Protein AF-0000000080332383 (afdb_homodimer)

InterPro domains:
  IPR002577 Helix-turn-helix, HxlR type [PF01638] (25-112)
  IPR002577 Helix-turn-helix, HxlR type [PS51118] (12-115)
  IPR036388 Winged helix-like DNA-binding domain superfamily [G3DSA:1.10.10.10] (12-122)
  IPR036390 Winged helix DNA-binding domain superfamily [SSF46785] (18-115)

Radius of gyration: 21.46 Å; Cα contacts (8 Å, |Δi|>4): 313; chains: 2; bounding box: 52×82×50 Å

Nearest PDB structures (foldseek):
  5hs7-assembly1_A  TM=8.599E-01  e=1.466E-09  Bacillus subtilis subsp. subtilis str. 168
  5hs8-assembly1_A  TM=8.278E-01  e=6.169E-09  Bacillus subtilis subsp. subtilis str. 168
  4a5m-assembly1_B  TM=9.373E-01  e=7.511E-08  Bacillus subtilis
  7bzg-assembly3_J  TM=8.671E-01  e=2.041E-07  Bacillus subtilis subsp. subtilis str. 168
  1yyv-assembly1_B  TM=8.480E-01  e=6.286E-07  Salmonella enterica subsp. enterica serovar Typhimurium str. LT2

Organism: NCBI:txid40318

Solvent-accessible surface area (backbone atoms only — not comparable to full-atom values): 13916 Å² total; per-residue (Å²): 136,81,77,71,72,72,70,70,74,71,69,75,66,51,48,55,68,29,43,49,54,36,41,68,53,46,12,34,84,63,38,47,52,54,50,58,47,31,66,79,35,66,42,34,69,68,55,50,48,65,19,40,79,89,60,48,71,67,58,48,51,52,45,52,50,51,34,33,75,59,52,28,35,44,84,42,75,42,87,49,98,68,76,40,59,35,34,31,53,32,73,60,35,50,68,43,44,66,42,53,54,51,44,20,52,47,25,64,74,54,39,74,76,64,73,74,76,84,68,72,70,129,135,80,77,70,74,72,69,70,74,71,68,74,67,51,47,55,68,30,44,51,53,36,41,70,53,46,11,35,86,62,39,48,52,53,51,58,48,31,65,78,36,67,41,35,69,69,55,50,49,65,20,39,79,88,60,48,72,66,58,50,52,51,44,54,51,52,35,34,76,59,53,27,33,44,84,42,76,42,86,50,100,69,76,39,60,35,34,31,52,31,72,60,34,50,67,44,46,66,42,52,52,51,43,20,53,48,24,63,74,53,39,75,75,64,73,74,74,86,65,74,70,129

pLDDT: mean 83.72, std 21.86, range [27.83, 98.5]

Sequence (244 aa):
MTVERSHDIGACKRVDGGITRVFQLLGKRWTGPIVAVLVEGPAHFADLRRAVPGISERMLSDRLSELGTAGIVVREVEEGPPLRVLYRLTESGAALKPSLLALGKWAEEHLPEGGACGEPLPMTVERSHDIGACKRVDGGITRVFQLLGKRWTGPIVAVLVEGPAHFADLRRAVPGISERMLSDRLSELGTAGIVVREVEEGPPLRVLYRLTESGAALKPSLLALGKWAEEHLPEGGACGEPLP

Structure (mmCIF, N/CA/C/O backbone):
data_AF-0000000080332383-model_v1
#
loop_
_entity.id
_entity.type
_entity.pdbx_description
1 polymer 'Transcriptional regulator'
#
loop_
_atom_site.group_PDB
_atom_site.id
_atom_site.type_symbol
_atom_site.label_atom_id
_atom_site.label_alt_id
_atom_site.label_comp_id
_atom_site.label_asym_id
_atom_site.label_entity_id
_atom_site.label_seq_id
_atom_site.pdbx_PDB_ins_code
_atom_site.Cartn_x
_atom_site.Cartn_y
_atom_site.Cartn_z
_atom_site.occupancy
_atom_site.B_iso_or_equiv
_atom_site.auth_seq_id
_atom_site.auth_comp_id
_atom_site.auth_asym_id
_atom_site.auth_atom_id
_atom_site.pdbx_PDB_model_num
ATOM 1 N N . MET A 1 1 ? 25.156 34.188 31.281 1 31.05 1 MET A N 1
ATOM 2 C CA . MET A 1 1 ? 25.297 32.906 30.578 1 31.05 1 MET A CA 1
ATOM 3 C C . MET A 1 1 ? 24.062 32.625 29.703 1 31.05 1 MET A C 1
ATOM 5 O O . MET A 1 1 ? 22.984 32.344 30.219 1 31.05 1 MET A O 1
ATOM 9 N N . THR A 1 2 ? 23.906 33.312 28.547 1 36.28 2 THR A N 1
ATOM 10 C CA . THR A 1 2 ? 22.812 33.344 27.594 1 36.28 2 THR A CA 1
ATOM 11 C C . THR A 1 2 ? 22.516 31.969 27.031 1 36.28 2 THR A C 1
ATOM 13 O O . THR A 1 2 ? 23.391 31.312 26.469 1 36.28 2 THR A O 1
ATOM 16 N N . VAL A 1 3 ? 21.688 31.219 27.75 1 37.28 3 VAL A N 1
ATOM 17 C CA . VAL A 1 3 ? 21.203 29.938 27.25 1 37.28 3 VAL A CA 1
ATOM 18 C C . VAL A 1 3 ? 20.781 30.078 25.781 1 37.28 3 VAL A C 1
ATOM 20 O O . VAL A 1 3 ? 19.844 30.812 25.484 1 37.28 3 VAL A O 1
ATOM 23 N N . GLU A 1 4 ? 21.703 30.25 24.859 1 35.06 4 GLU A N 1
ATOM 24 C CA . GLU A 1 4 ? 21.359 30.109 23.438 1 35.06 4 GLU A CA 1
ATOM 25 C C . GLU A 1 4 ? 20.438 28.906 23.219 1 35.06 4 GLU A C 1
ATOM 27 O O . GLU A 1 4 ? 20.781 27.781 23.562 1 35.06 4 GLU A O 1
ATOM 32 N N . ARG A 1 5 ? 19.188 29.062 23.594 1 35.06 5 ARG A N 1
ATOM 33 C CA . ARG A 1 5 ? 18.219 28.094 23.125 1 35.06 5 ARG A CA 1
ATOM 34 C C . ARG A 1 5 ? 18.516 27.688 21.688 1 35.06 5 ARG A C 1
ATOM 36 O O . ARG A 1 5 ? 18.391 28.5 20.766 1 35.06 5 ARG A O 1
ATOM 43 N N . SER A 1 6 ? 19.656 26.953 21.438 1 35.03 6 SER A N 1
ATOM 44 C CA . SER A 1 6 ? 19.781 26.266 20.172 1 35.03 6 SER A CA 1
ATOM 45 C C . SER A 1 6 ? 18.406 25.875 19.625 1 35.03 6 SER A C 1
ATOM 47 O O . SER A 1 6 ? 17.688 25.078 20.234 1 35.03 6 SER A O 1
ATOM 49 N N . HIS A 1 7 ? 17.594 26.797 19.234 1 34.97 7 HIS A N 1
ATOM 50 C CA . HIS A 1 7 ? 16.453 26.484 18.375 1 34.97 7 HIS A CA 1
ATOM 51 C C . HIS A 1 7 ? 16.734 25.266 17.5 1 34.97 7 HIS A C 1
ATOM 53 O O . HIS A 1 7 ? 17.594 25.328 16.609 1 34.97 7 HIS A O 1
ATOM 59 N N . ASP A 1 8 ? 17.062 24.094 18.062 1 37.19 8 ASP A N 1
ATOM 60 C CA . ASP A 1 8 ? 17.125 22.859 17.297 1 37.19 8 ASP A CA 1
ATOM 61 C C . ASP A 1 8 ? 16.312 22.969 16.016 1 37.19 8 ASP A C 1
ATOM 63 O O . ASP A 1 8 ? 15.117 23.297 16.047 1 37.19 8 ASP A O 1
ATOM 67 N N . ILE A 1 9 ? 16.781 23.609 14.938 1 38.28 9 ILE A N 1
ATOM 68 C CA . ILE A 1 9 ? 16.312 23.547 13.562 1 38.28 9 ILE A CA 1
ATOM 69 C C . ILE A 1 9 ? 15.414 22.312 13.391 1 38.28 9 ILE A C 1
ATOM 71 O O . ILE A 1 9 ? 15.828 21.188 13.688 1 38.28 9 ILE A O 1
ATOM 75 N N . GLY A 1 10 ? 14.125 22.359 13.609 1 39.22 10 GLY A N 1
ATOM 76 C CA . GLY A 1 10 ? 13.016 21.438 13.383 1 39.22 10 GLY A CA 1
ATOM 77 C C . GLY A 1 10 ? 13.297 20.422 12.289 1 39.22 10 GLY A C 1
ATOM 78 O O . GLY A 1 10 ? 13.453 20.797 11.117 1 39.22 10 GLY A O 1
ATOM 79 N N . ALA A 1 11 ? 14.25 19.547 12.445 1 45.78 11 ALA A N 1
ATOM 80 C CA . ALA A 1 11 ? 14.469 18.453 11.508 1 45.78 11 ALA A CA 1
ATOM 81 C C . ALA A 1 11 ? 13.227 18.188 10.664 1 45.78 11 ALA A C 1
ATOM 83 O O . ALA A 1 11 ? 12.125 18.047 11.195 1 45.78 11 ALA A O 1
ATOM 84 N N . CYS A 1 12 ? 13.18 18.875 9.523 1 55.03 12 CYS A N 1
ATOM 85 C CA . CYS A 1 12 ? 12.102 18.672 8.57 1 55.03 12 CYS A CA 1
ATOM 86 C C . CYS A 1 12 ? 11.586 17.234 8.648 1 55.03 12 CYS A C 1
ATOM 88 O O . CYS A 1 12 ? 12.352 16.281 8.492 1 55.03 12 CYS A O 1
ATOM 90 N N . LYS A 1 13 ? 10.594 17.047 9.484 1 66.62 13 LYS A N 1
ATOM 91 C CA . LYS A 1 13 ? 9.945 15.742 9.594 1 66.62 13 LYS A CA 1
ATOM 92 C C . LYS A 1 13 ? 9.664 15.156 8.211 1 66.62 13 LYS A C 1
ATOM 94 O O . LYS A 1 13 ? 8.859 15.703 7.457 1 66.62 13 LYS A O 1
ATOM 99 N N . ARG A 1 14 ? 10.695 14.562 7.637 1 78.56 14 ARG A N 1
ATOM 100 C CA . ARG A 1 14 ? 10.547 13.875 6.355 1 78.56 14 ARG A CA 1
ATOM 101 C C . ARG A 1 14 ? 10.047 12.453 6.555 1 78.56 14 ARG A C 1
ATOM 103 O O . ARG A 1 14 ? 10.258 11.852 7.609 1 78.56 14 ARG A O 1
ATOM 110 N N . VAL A 1 15 ? 9.234 12.141 5.695 1 86.81 15 VAL A N 1
ATOM 111 C CA . VAL A 1 15 ? 8.742 10.773 5.715 1 86.81 15 VAL A CA 1
ATOM 112 C C . VAL A 1 15 ? 9.914 9.797 5.746 1 86.81 15 VAL A C 1
ATOM 114 O O . VAL A 1 15 ? 10.93 10.016 5.078 1 86.81 15 VAL A O 1
ATOM 117 N N . ASP A 1 16 ? 9.75 8.797 6.496 1 82.75 16 ASP A N 1
ATOM 118 C CA . ASP A 1 16 ? 10.758 7.754 6.656 1 82.75 16 ASP A CA 1
ATOM 119 C C . ASP A 1 16 ? 11.109 7.113 5.316 1 82.75 16 ASP A C 1
ATOM 121 O O . ASP A 1 16 ? 10.219 6.816 4.516 1 82.75 16 ASP A O 1
ATOM 125 N N . GLY A 1 17 ? 12.375 6.934 5.031 1 83.69 17 GLY A N 1
ATOM 126 C CA . GLY A 1 17 ? 12.859 6.336 3.799 1 83.69 17 GLY A CA 1
ATOM 127 C C . GLY A 1 17 ? 12.305 4.945 3.551 1 83.69 17 GLY A C 1
ATOM 128 O O . GLY A 1 17 ? 12.047 4.57 2.406 1 83.69 17 GLY A O 1
ATOM 129 N N . GLY A 1 18 ? 12.18 4.164 4.629 1 87.12 18 GLY A N 1
ATOM 130 C CA . GLY A 1 18 ? 11.594 2.84 4.512 1 87.12 18 GLY A CA 1
ATOM 131 C C . GLY A 1 18 ? 10.164 2.863 4 1 87.12 18 GLY A C 1
ATOM 132 O O . GLY A 1 18 ? 9.797 2.068 3.133 1 87.12 18 GLY A O 1
ATOM 133 N N . ILE A 1 19 ? 9.398 3.746 4.52 1 88.75 19 ILE A N 1
ATOM 134 C CA . ILE A 1 19 ? 8.008 3.873 4.098 1 88.75 19 ILE A CA 1
ATOM 135 C C . ILE A 1 19 ? 7.945 4.293 2.629 1 88.75 19 ILE A C 1
ATOM 137 O O . ILE A 1 19 ? 7.145 3.764 1.856 1 88.75 19 ILE A O 1
ATOM 141 N N . THR A 1 20 ? 8.773 5.246 2.312 1 87.94 20 THR A N 1
ATOM 142 C CA . THR A 1 20 ? 8.844 5.676 0.92 1 87.94 20 THR A CA 1
ATOM 143 C C . THR A 1 20 ? 9.141 4.492 0.003 1 87.94 20 THR A C 1
ATOM 145 O O . THR A 1 20 ? 8.492 4.32 -1.028 1 87.94 20 THR A O 1
ATOM 148 N N . ARG A 1 21 ? 10.062 3.678 0.334 1 89.06 21 ARG A N 1
ATOM 149 C CA . ARG A 1 21 ? 10.438 2.518 -0.467 1 89.06 21 ARG A CA 1
ATOM 150 C C . ARG A 1 21 ? 9.305 1.502 -0.531 1 89.06 21 ARG A C 1
ATOM 152 O O . ARG A 1 21 ? 9.039 0.92 -1.586 1 89.06 21 ARG A O 1
ATOM 159 N N . VAL A 1 22 ? 8.688 1.313 0.604 1 91.06 22 VAL A N 1
ATOM 160 C CA . VAL A 1 22 ? 7.555 0.392 0.66 1 91.06 22 VAL A CA 1
ATOM 161 C C . VAL A 1 22 ? 6.516 0.784 -0.388 1 91.06 22 VAL A C 1
ATOM 163 O O . VAL A 1 22 ? 6.086 -0.05 -1.189 1 91.06 22 VAL A O 1
ATOM 166 N N . PHE A 1 23 ? 6.219 2.041 -0.437 1 92.25 23 PHE A N 1
ATOM 167 C CA . PHE A 1 23 ? 5.07 2.439 -1.241 1 92.25 23 PHE A CA 1
ATOM 168 C C . PHE A 1 23 ? 5.484 2.709 -2.682 1 92.25 23 PHE A C 1
ATOM 170 O O . PHE A 1 23 ? 4.633 2.889 -3.557 1 92.25 23 PHE A O 1
ATOM 177 N N . GLN A 1 24 ? 6.777 2.693 -2.977 1 89.38 24 GLN A N 1
ATOM 178 C CA . GLN A 1 24 ? 7.227 2.645 -4.363 1 89.38 24 GLN A CA 1
ATOM 179 C C . GLN A 1 24 ? 6.906 1.293 -5 1 89.38 24 GLN A C 1
ATOM 181 O O . GLN A 1 24 ? 6.715 1.201 -6.215 1 89.38 24 GLN A O 1
ATOM 186 N N . LEU A 1 25 ? 6.828 0.335 -4.152 1 90.75 25 LEU A N 1
ATOM 187 C CA . LEU A 1 25 ? 6.523 -1.012 -4.625 1 90.75 25 LEU A CA 1
ATOM 188 C C . LEU A 1 25 ? 5.059 -1.358 -4.375 1 90.75 25 LEU A C 1
ATOM 190 O O . LEU A 1 25 ? 4.316 -1.647 -5.316 1 90.75 25 LEU A O 1
ATOM 194 N N . LEU A 1 26 ? 4.574 -1.208 -3.088 1 90.5 26 LEU A N 1
ATOM 195 C CA . LEU A 1 26 ? 3.244 -1.659 -2.697 1 90.5 26 LEU A CA 1
ATOM 196 C C . LEU A 1 26 ? 2.189 -0.618 -3.059 1 90.5 26 LEU A C 1
ATOM 198 O O . LEU A 1 26 ? 0.993 -0.918 -3.068 1 90.5 26 LEU A O 1
ATOM 202 N N . GLY A 1 27 ? 2.645 0.554 -3.295 1 90.56 27 GLY A N 1
ATOM 203 C CA . GLY A 1 27 ? 1.721 1.603 -3.697 1 90.56 27 GLY A CA 1
ATOM 204 C C . GLY A 1 27 ? 1.366 1.552 -5.172 1 90.56 27 GLY A C 1
ATOM 205 O O . GLY A 1 27 ? 0.51 2.307 -5.637 1 90.56 27 GLY A O 1
ATOM 206 N N . LYS A 1 28 ? 1.994 0.74 -5.922 1 92.06 28 LYS A N 1
ATOM 207 C CA . LYS A 1 28 ? 1.632 0.548 -7.32 1 92.06 28 LYS A CA 1
ATOM 208 C C . LYS A 1 28 ? 0.365 -0.292 -7.453 1 92.06 28 LYS A C 1
ATOM 210 O O . LYS A 1 28 ? 0.177 -1.261 -6.711 1 92.06 28 LYS A O 1
ATOM 215 N N . ARG A 1 29 ? -0.332 0.14 -8.523 1 89.81 29 ARG A N 1
ATOM 216 C CA . ARG A 1 29 ? -1.602 -0.544 -8.75 1 89.81 29 ARG A CA 1
ATOM 217 C C . ARG A 1 29 ? -1.388 -2.039 -8.969 1 89.81 29 ARG A C 1
ATOM 219 O O . ARG A 1 29 ? -0.508 -2.441 -9.734 1 89.81 29 ARG A O 1
ATOM 226 N N . TRP A 1 30 ? -2.105 -2.932 -8.211 1 93.94 30 TRP A N 1
ATOM 227 C CA . TRP A 1 30 ? -2.234 -4.375 -8.383 1 93.94 30 TRP A CA 1
ATOM 228 C C . TRP A 1 30 ? -1.244 -5.117 -7.488 1 93.94 30 TRP A C 1
ATOM 230 O O . TRP A 1 30 ? -1.443 -6.289 -7.172 1 93.94 30 TRP A O 1
ATOM 240 N N . THR A 1 31 ? -0.079 -4.508 -7.145 1 95.31 31 THR A N 1
ATOM 241 C CA . THR A 1 31 ? 0.979 -5.184 -6.402 1 95.31 31 THR A CA 1
ATOM 242 C C . THR A 1 31 ? 0.43 -5.805 -5.121 1 95.31 31 THR A C 1
ATOM 244 O O . THR A 1 31 ? 0.654 -6.988 -4.855 1 95.31 31 THR A O 1
ATOM 247 N N . GLY A 1 32 ? -0.301 -5.066 -4.359 1 95 32 GLY A N 1
ATOM 248 C CA . GLY A 1 32 ? -0.862 -5.551 -3.107 1 95 32 GLY A CA 1
ATOM 249 C C . GLY A 1 32 ? -1.754 -6.766 -3.285 1 95 32 GLY A C 1
ATOM 250 O O . GLY A 1 32 ? -1.545 -7.793 -2.639 1 95 32 GLY A O 1
ATOM 251 N N . PRO A 1 33 ? -2.715 -6.66 -4.164 1 95.56 33 PRO A N 1
ATOM 252 C CA . PRO A 1 33 ? -3.607 -7.797 -4.406 1 95.56 33 PRO A CA 1
ATOM 253 C C . PRO A 1 33 ? -2.861 -9.047 -4.875 1 95.56 33 PRO A C 1
ATOM 255 O O . PRO A 1 33 ? -3.184 -10.156 -4.453 1 95.56 33 PRO A O 1
ATOM 258 N N . ILE A 1 34 ? -1.838 -8.867 -5.727 1 97.19 34 ILE A N 1
ATOM 259 C CA . ILE A 1 34 ? -1.064 -10.008 -6.207 1 97.19 34 ILE A CA 1
ATOM 260 C C . ILE A 1 34 ? -0.352 -10.68 -5.035 1 97.19 34 ILE A C 1
ATOM 262 O O . ILE A 1 34 ? -0.409 -11.906 -4.883 1 97.19 34 ILE A O 1
ATOM 266 N N . VAL A 1 35 ? 0.3 -9.914 -4.207 1 96.94 35 VAL A N 1
ATOM 267 C CA . VAL A 1 35 ? 1.03 -10.453 -3.061 1 96.94 35 VAL A CA 1
ATOM 268 C C . VAL A 1 35 ? 0.059 -11.141 -2.105 1 96.94 35 VAL A C 1
ATOM 270 O O . VAL A 1 35 ? 0.372 -12.188 -1.544 1 96.94 35 VAL A O 1
ATOM 273 N N . ALA A 1 36 ? -1.077 -10.562 -1.931 1 95.5 36 ALA A N 1
ATOM 274 C CA . ALA A 1 36 ? -2.08 -11.133 -1.033 1 95.5 36 ALA A CA 1
ATOM 275 C C . ALA A 1 36 ? -2.492 -12.531 -1.482 1 95.5 36 ALA A C 1
ATOM 277 O O . ALA A 1 36 ? -2.715 -13.414 -0.653 1 95.5 36 ALA A O 1
ATOM 278 N N . VAL A 1 37 ? -2.652 -12.719 -2.773 1 96.38 37 VAL A N 1
ATOM 279 C CA . VAL A 1 37 ? -2.988 -14.039 -3.287 1 96.38 37 VAL A CA 1
ATOM 280 C C . VAL A 1 37 ? -1.834 -15.008 -3.02 1 96.38 37 VAL A C 1
ATOM 282 O O . VAL A 1 37 ? -2.051 -16.125 -2.555 1 96.38 37 VAL A O 1
ATOM 285 N N . LEU A 1 38 ? -0.645 -14.555 -3.229 1 97.25 38 LEU A N 1
ATOM 286 C CA . LEU A 1 38 ? 0.528 -15.422 -3.139 1 97.25 38 LEU A CA 1
ATOM 287 C C . LEU A 1 38 ? 0.854 -15.75 -1.686 1 97.25 38 LEU A C 1
ATOM 289 O O . LEU A 1 38 ? 1.574 -16.703 -1.407 1 97.25 38 LEU A O 1
ATOM 293 N N . VAL A 1 39 ? 0.443 -14.891 -0.763 1 94.25 39 VAL A N 1
ATOM 294 C CA . VAL A 1 39 ? 0.631 -15.172 0.657 1 94.25 39 VAL A CA 1
ATOM 295 C C . VAL A 1 39 ? -0.056 -16.484 1.025 1 94.25 39 VAL A C 1
ATOM 297 O O . VAL A 1 39 ? 0.394 -17.188 1.926 1 94.25 39 VAL A O 1
ATOM 300 N N . GLU A 1 40 ? -1.078 -16.781 0.381 1 93.25 40 GLU A N 1
ATOM 301 C CA . GLU A 1 40 ? -1.826 -18 0.65 1 93.25 40 GLU A CA 1
ATOM 302 C C . GLU A 1 40 ? -1.147 -19.219 0.018 1 93.25 40 GLU A C 1
ATOM 304 O O . GLU A 1 40 ? -1.496 -20.359 0.323 1 93.25 40 GLU A O 1
ATOM 309 N N . GLY A 1 41 ? -0.213 -18.969 -0.885 1 95.19 41 GLY A N 1
ATOM 310 C CA . GLY A 1 41 ? 0.539 -20.047 -1.511 1 95.19 41 GLY A CA 1
ATOM 311 C C . GLY A 1 41 ? 0.942 -19.75 -2.939 1 95.19 41 GLY A C 1
ATOM 312 O O . GLY A 1 41 ? 0.523 -18.734 -3.506 1 95.19 41 GLY A O 1
ATOM 313 N N . PRO A 1 42 ? 1.788 -20.625 -3.498 1 96.88 42 PRO A N 1
ATOM 314 C CA . PRO A 1 42 ? 2.189 -20.453 -4.895 1 96.88 42 PRO A CA 1
ATOM 315 C C . PRO A 1 42 ? 1.007 -20.5 -5.859 1 96.88 42 PRO A C 1
ATOM 317 O O . PRO A 1 42 ? -0.023 -21.094 -5.551 1 96.88 42 PRO A O 1
ATOM 320 N N . ALA A 1 43 ? 1.156 -19.859 -6.984 1 97.38 43 ALA A N 1
ATOM 321 C CA . ALA A 1 43 ? 0.08 -19.797 -7.973 1 97.38 43 ALA A CA 1
ATOM 322 C C . ALA A 1 43 ? 0.638 -19.656 -9.383 1 97.38 43 ALA A C 1
ATOM 324 O O . ALA A 1 43 ? 1.707 -19.078 -9.578 1 97.38 43 ALA A O 1
ATOM 325 N N . HIS A 1 44 ? -0.112 -20.234 -10.328 1 97.25 44 HIS A N 1
ATOM 326 C CA . HIS A 1 44 ? 0.21 -20.031 -11.734 1 97.25 44 HIS A CA 1
ATOM 327 C C . HIS A 1 44 ? -0.343 -18.703 -12.25 1 97.25 44 HIS A C 1
ATOM 329 O O . HIS A 1 44 ? -1.188 -18.094 -11.594 1 97.25 44 HIS A O 1
ATOM 335 N N . PHE A 1 45 ? 0.203 -18.344 -13.461 1 97.81 45 PHE A N 1
ATOM 336 C CA . PHE A 1 45 ? -0.16 -17.047 -14.047 1 97.81 45 PHE A CA 1
ATOM 337 C C . PHE A 1 45 ? -1.67 -16.938 -14.211 1 97.81 45 PHE A C 1
ATOM 339 O O . PHE A 1 45 ? -2.273 -15.945 -13.805 1 97.81 45 PHE A O 1
ATOM 346 N N . ALA A 1 46 ? -2.25 -17.953 -14.703 1 96.75 46 ALA A N 1
ATOM 347 C CA . ALA A 1 46 ? -3.688 -17.938 -14.961 1 96.75 46 ALA A CA 1
ATOM 348 C C . ALA A 1 46 ? -4.473 -17.859 -13.648 1 96.75 46 ALA A C 1
ATOM 350 O O . ALA A 1 46 ? -5.52 -17.219 -13.586 1 96.75 46 ALA A O 1
ATOM 351 N N . ASP A 1 47 ? -4.004 -18.562 -12.609 1 96.19 47 ASP A N 1
ATOM 352 C CA . ASP A 1 47 ? -4.621 -18.516 -11.289 1 96.19 47 ASP A CA 1
ATOM 353 C C . ASP A 1 47 ? -4.609 -17.094 -10.727 1 96.19 47 ASP A C 1
ATOM 355 O O . ASP A 1 47 ? -5.605 -16.625 -10.172 1 96.19 47 ASP A O 1
ATOM 359 N N . LEU A 1 48 ? -3.48 -16.422 -10.875 1 97.56 48 LEU A N 1
ATOM 360 C CA . LEU A 1 48 ? -3.338 -15.047 -10.398 1 97.56 48 LEU A CA 1
ATOM 361 C C . LEU A 1 48 ? -4.273 -14.109 -11.148 1 97.56 48 LEU A C 1
ATOM 363 O O . LEU A 1 48 ? -4.926 -13.258 -10.547 1 97.56 48 LEU A O 1
ATOM 367 N N . ARG A 1 49 ? -4.367 -14.281 -12.406 1 97.5 49 ARG A N 1
ATOM 368 C CA . ARG A 1 49 ? -5.246 -13.453 -13.219 1 97.5 49 ARG A CA 1
ATOM 369 C C . ARG A 1 49 ? -6.699 -13.602 -12.789 1 97.5 49 ARG A C 1
ATOM 371 O O . ARG A 1 49 ? -7.441 -12.617 -12.734 1 97.5 49 ARG A O 1
ATOM 378 N N . ARG A 1 50 ? -7.102 -14.789 -12.461 1 96.38 50 ARG A N 1
ATOM 379 C CA . ARG A 1 50 ? -8.469 -15.07 -12.039 1 96.38 50 ARG A CA 1
ATOM 380 C C . ARG A 1 50 ? -8.727 -14.539 -10.633 1 96.38 50 ARG A C 1
ATOM 382 O O . ARG A 1 50 ? -9.82 -14.047 -10.336 1 96.38 50 ARG A O 1
ATOM 389 N N . ALA A 1 51 ? -7.734 -14.672 -9.82 1 96.19 51 ALA A N 1
ATOM 390 C CA . ALA A 1 51 ? -7.875 -14.344 -8.406 1 96.19 51 ALA A CA 1
ATOM 391 C C . ALA A 1 51 ? -7.879 -12.836 -8.188 1 96.19 51 ALA A C 1
ATOM 393 O O . ALA A 1 51 ? -8.297 -12.352 -7.133 1 96.19 51 ALA A O 1
ATOM 394 N N . VAL A 1 52 ? -7.375 -12.031 -9.109 1 95.75 52 VAL A N 1
ATOM 395 C CA . VAL A 1 52 ? -7.32 -10.57 -9.031 1 95.75 52 VAL A CA 1
ATOM 396 C C . VAL A 1 52 ? -8.195 -9.961 -10.125 1 95.75 52 VAL A C 1
ATOM 398 O O . VAL A 1 52 ? -7.699 -9.578 -11.18 1 95.75 52 VAL A O 1
ATOM 401 N N . PRO A 1 53 ? -9.453 -9.758 -9.789 1 91.75 53 PRO A N 1
ATOM 402 C CA . PRO A 1 53 ? -10.383 -9.305 -10.828 1 91.75 53 PRO A CA 1
ATOM 403 C C . PRO A 1 53 ? -10.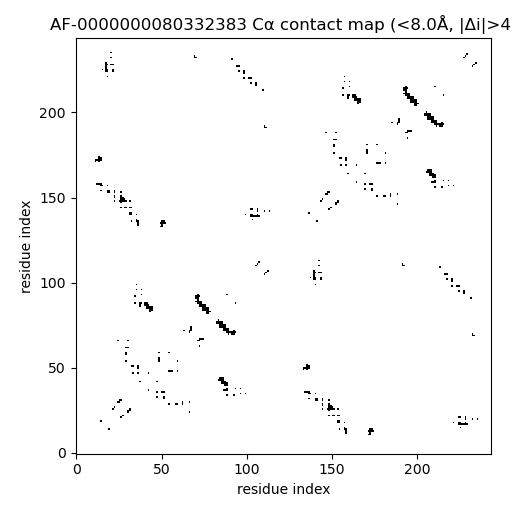039 -7.918 -11.367 1 91.75 53 PRO A C 1
ATOM 405 O O . PRO A 1 53 ? -9.703 -7.02 -10.586 1 91.75 53 PRO A O 1
ATOM 408 N N . GLY A 1 54 ? -10.109 -7.836 -12.719 1 93.38 54 GLY A N 1
ATOM 409 C CA . GLY A 1 54 ? -9.93 -6.543 -13.359 1 93.38 54 GLY A CA 1
ATOM 410 C C . GLY A 1 54 ? -8.523 -6.328 -13.883 1 93.38 54 GLY A C 1
ATOM 411 O O . GLY A 1 54 ? -8.289 -5.426 -14.688 1 93.38 54 GLY A O 1
ATOM 412 N N . ILE A 1 55 ? -7.605 -7.113 -13.461 1 96.12 55 ILE A N 1
ATOM 413 C CA . ILE A 1 55 ? -6.227 -6.934 -13.898 1 96.12 55 ILE A CA 1
ATOM 414 C C . ILE A 1 55 ? -6.062 -7.473 -15.312 1 96.12 55 ILE A C 1
ATOM 416 O O . ILE A 1 55 ? -6.629 -8.508 -15.664 1 96.12 55 ILE A O 1
ATOM 420 N N . SER A 1 56 ? -5.324 -6.805 -16.156 1 97.75 56 SER A N 1
ATOM 421 C CA . SER A 1 56 ? -4.969 -7.309 -17.484 1 97.75 56 SER A CA 1
ATOM 422 C C . SER A 1 56 ? -3.736 -8.203 -17.406 1 97.75 56 SER A C 1
ATOM 424 O O . SER A 1 56 ? -2.957 -8.133 -16.469 1 97.75 56 SER A O 1
ATOM 426 N N . GLU A 1 57 ? -3.547 -9 -18.453 1 98.12 57 GLU A N 1
ATOM 427 C CA . GLU A 1 57 ? -2.369 -9.859 -18.547 1 98.12 57 GLU A CA 1
ATOM 428 C C . GLU A 1 57 ? -1.086 -9.031 -18.562 1 98.12 57 GLU A C 1
ATOM 430 O O . GLU A 1 57 ? -0.084 -9.414 -17.953 1 98.12 57 GLU A O 1
ATOM 435 N N . ARG A 1 58 ? -1.131 -7.973 -19.219 1 98.31 58 ARG A N 1
ATOM 436 C CA . ARG A 1 58 ? 0.037 -7.102 -19.312 1 98.31 58 ARG A CA 1
ATOM 437 C C . ARG A 1 58 ? 0.424 -6.562 -17.938 1 98.31 58 ARG A C 1
ATOM 439 O O . ARG A 1 58 ? 1.592 -6.621 -17.547 1 98.31 58 ARG A O 1
ATOM 446 N N . MET A 1 59 ? -0.559 -6.043 -17.25 1 97.75 59 MET A N 1
ATOM 447 C CA . MET A 1 59 ? -0.296 -5.473 -15.93 1 97.75 59 MET A CA 1
ATOM 448 C C . MET A 1 59 ? 0.172 -6.551 -14.961 1 97.75 59 MET A C 1
ATOM 450 O O . MET A 1 59 ? 1.042 -6.301 -14.125 1 97.75 59 MET A O 1
ATOM 454 N N . LEU A 1 60 ? -0.434 -7.676 -15.047 1 98.44 60 LEU A N 1
ATOM 455 C CA . LEU A 1 60 ? 0.004 -8.781 -14.195 1 98.44 60 LEU A CA 1
ATOM 456 C C . LEU A 1 60 ? 1.462 -9.133 -14.477 1 98.44 60 LEU A C 1
ATOM 458 O O . LEU A 1 60 ? 2.256 -9.289 -13.547 1 98.44 60 LEU A O 1
ATOM 462 N N . SER A 1 61 ? 1.787 -9.305 -15.719 1 98.44 61 SER A N 1
ATOM 463 C CA . SER A 1 61 ? 3.164 -9.602 -16.094 1 98.44 61 SER A CA 1
ATOM 464 C C . SER A 1 61 ? 4.125 -8.539 -15.578 1 98.44 61 SER A C 1
ATOM 466 O O . SER A 1 61 ? 5.176 -8.867 -15.023 1 98.44 61 SER A O 1
ATOM 468 N N . ASP A 1 62 ? 3.783 -7.312 -15.781 1 98.12 62 ASP A N 1
ATOM 469 C CA . ASP A 1 62 ? 4.605 -6.191 -15.328 1 98.12 62 ASP A CA 1
ATOM 470 C C . ASP A 1 62 ? 4.82 -6.246 -13.812 1 98.12 62 ASP A C 1
ATOM 472 O O . ASP A 1 62 ? 5.945 -6.102 -13.336 1 98.12 62 ASP A O 1
ATOM 476 N N . ARG A 1 63 ? 3.785 -6.445 -13.094 1 97.69 63 ARG A N 1
ATOM 477 C CA . ARG A 1 63 ? 3.869 -6.461 -11.641 1 97.69 63 ARG A CA 1
ATOM 478 C C . ARG A 1 63 ? 4.684 -7.652 -11.148 1 97.69 63 ARG A C 1
ATOM 480 O O . ARG A 1 63 ? 5.469 -7.527 -10.203 1 97.69 63 ARG A O 1
ATOM 487 N N . LEU A 1 64 ? 4.484 -8.797 -11.758 1 98.44 64 LEU A N 1
ATOM 488 C CA . LEU A 1 64 ? 5.254 -9.977 -11.367 1 98.44 64 LEU A CA 1
ATOM 489 C C . LEU A 1 64 ? 6.738 -9.766 -11.641 1 98.44 64 LEU A C 1
ATOM 491 O O . LEU A 1 64 ? 7.586 -10.172 -10.844 1 98.44 64 LEU A O 1
ATOM 495 N N . SER A 1 65 ? 7.027 -9.164 -12.781 1 97.88 65 SER A N 1
ATOM 496 C CA . SER A 1 65 ? 8.414 -8.859 -13.109 1 97.88 65 SER A CA 1
ATOM 497 C C . SER A 1 65 ? 9.031 -7.914 -12.078 1 97.88 65 SER A C 1
ATOM 499 O O . SER A 1 65 ? 10.148 -8.141 -11.609 1 97.88 65 SER A O 1
ATOM 501 N N . GLU A 1 66 ? 8.367 -6.887 -11.719 1 96.06 66 GLU A N 1
ATOM 502 C CA . GLU A 1 66 ? 8.852 -5.914 -10.742 1 96.06 66 GLU A CA 1
ATOM 503 C C . GLU A 1 66 ? 9.039 -6.559 -9.367 1 96.06 66 GLU A C 1
ATOM 505 O O . GLU A 1 66 ? 10.047 -6.32 -8.695 1 96.06 66 GLU A O 1
ATOM 510 N N . LEU A 1 67 ? 8.078 -7.301 -8.977 1 97.12 67 LEU A N 1
ATOM 511 C CA . LEU A 1 67 ? 8.172 -8.008 -7.703 1 97.12 67 LEU A CA 1
ATOM 512 C C . LEU A 1 67 ? 9.352 -8.969 -7.703 1 97.12 67 LEU A C 1
ATOM 514 O O . LEU A 1 67 ? 10 -9.156 -6.676 1 97.12 67 LEU A O 1
ATOM 518 N N . GLY A 1 68 ? 9.555 -9.633 -8.828 1 97.25 68 GLY A N 1
ATOM 519 C CA . GLY A 1 68 ? 10.727 -10.484 -8.977 1 97.25 68 GLY A CA 1
ATOM 520 C C . GLY A 1 68 ? 12.031 -9.727 -8.836 1 97.25 68 GLY A C 1
ATOM 521 O O . GLY A 1 68 ? 12.938 -10.164 -8.125 1 97.25 68 GLY A O 1
ATOM 522 N N . THR A 1 69 ? 12.164 -8.57 -9.531 1 95.06 69 THR A N 1
ATOM 523 C CA . THR A 1 69 ? 13.352 -7.73 -9.477 1 95.06 69 THR A CA 1
ATOM 524 C C . THR A 1 69 ? 13.602 -7.242 -8.055 1 95.06 69 THR A C 1
ATOM 526 O O . THR A 1 69 ? 14.758 -7.113 -7.625 1 95.06 69 THR A O 1
ATOM 529 N N . ALA A 1 70 ? 12.547 -7.023 -7.289 1 93.44 70 ALA A N 1
ATOM 530 C CA . ALA A 1 70 ? 12.656 -6.531 -5.918 1 93.44 70 ALA A CA 1
ATOM 531 C C . ALA A 1 70 ? 12.969 -7.668 -4.949 1 93.44 70 ALA A C 1
ATOM 533 O O . ALA A 1 70 ? 13.164 -7.438 -3.756 1 93.44 70 ALA A O 1
ATOM 534 N N . GLY A 1 71 ? 12.938 -8.914 -5.492 1 95.31 71 GLY A N 1
ATOM 535 C CA . GLY A 1 71 ? 13.266 -10.062 -4.656 1 95.31 71 GLY A CA 1
ATOM 536 C C . GLY A 1 71 ? 12.117 -10.516 -3.783 1 95.31 71 GLY A C 1
ATOM 537 O O . GLY A 1 71 ? 12.328 -11.148 -2.746 1 95.31 71 GLY A O 1
ATOM 538 N N . ILE A 1 72 ? 10.953 -10.258 -4.148 1 96.81 72 ILE A N 1
ATOM 539 C CA . ILE A 1 72 ? 9.773 -10.555 -3.348 1 96.81 72 ILE A CA 1
ATOM 540 C C . ILE A 1 72 ? 9.102 -11.82 -3.871 1 96.81 72 ILE A C 1
ATOM 542 O O . ILE A 1 72 ? 8.523 -12.586 -3.098 1 96.81 72 ILE A O 1
ATOM 546 N N . VAL A 1 73 ? 9.109 -12.008 -5.16 1 98.12 73 VAL A N 1
ATOM 547 C CA . VAL A 1 73 ? 8.492 -13.148 -5.828 1 98.12 73 VAL A CA 1
ATOM 548 C C . VAL A 1 73 ? 9.547 -13.906 -6.637 1 98.12 73 VAL A C 1
ATOM 550 O O . VAL A 1 73 ? 10.461 -13.305 -7.195 1 98.12 73 VAL A O 1
ATOM 553 N N . VAL A 1 74 ? 9.391 -15.148 -6.656 1 98.31 74 VAL A N 1
ATOM 554 C CA . VAL A 1 74 ? 10.242 -15.977 -7.512 1 98.31 74 VAL A CA 1
ATOM 555 C C . VAL A 1 74 ? 9.383 -16.719 -8.531 1 98.31 74 VAL A C 1
ATOM 557 O O . VAL A 1 74 ? 8.312 -17.234 -8.188 1 98.31 74 VAL A O 1
ATOM 560 N N . ARG A 1 75 ? 9.844 -16.688 -9.742 1 97.44 75 ARG A N 1
ATOM 561 C CA . ARG A 1 75 ? 9.273 -17.484 -10.82 1 97.44 75 ARG A CA 1
ATOM 562 C C . ARG A 1 75 ? 9.93 -18.859 -10.891 1 97.44 75 ARG A C 1
ATOM 564 O O . ARG A 1 75 ? 11.141 -18.953 -11.102 1 97.44 75 ARG A O 1
ATOM 571 N N . GLU A 1 76 ? 9.188 -19.875 -10.734 1 96.81 76 GLU A N 1
ATOM 572 C CA . GLU A 1 76 ? 9.742 -21.234 -10.719 1 96.81 76 GLU A CA 1
ATOM 573 C C . GLU A 1 76 ? 9.141 -22.078 -11.828 1 96.81 76 GLU A C 1
ATOM 575 O O . GLU A 1 76 ? 7.945 -22 -12.109 1 96.81 76 GLU A O 1
ATOM 580 N N . VAL A 1 77 ? 10.023 -22.891 -12.406 1 94.94 77 VAL A N 1
ATOM 581 C CA . VAL A 1 77 ? 9.562 -23.828 -13.422 1 94.94 77 VAL A CA 1
ATOM 582 C C . VAL A 1 77 ? 9.367 -25.219 -12.797 1 94.94 77 VAL A C 1
ATOM 584 O O . VAL A 1 77 ? 10.273 -25.734 -12.141 1 94.94 77 VAL A O 1
ATOM 587 N N . GLU A 1 78 ? 8.18 -25.656 -12.844 1 90.62 78 GLU A N 1
ATOM 588 C CA . GLU A 1 78 ? 7.895 -27.031 -12.43 1 90.62 78 GLU A CA 1
ATOM 589 C C . GLU A 1 78 ? 8.094 -28.016 -13.594 1 90.62 78 GLU A C 1
ATOM 591 O O . GLU A 1 78 ? 7.441 -27.891 -14.633 1 90.62 78 GLU A O 1
ATOM 596 N N . GLU A 1 79 ? 9.008 -28.922 -13.281 1 86.06 79 GLU A N 1
ATOM 597 C CA . GLU A 1 79 ? 9.305 -29.922 -14.305 1 86.06 79 GLU A CA 1
ATOM 598 C C . GLU A 1 79 ? 8.141 -30.891 -14.477 1 86.06 79 GLU A C 1
ATOM 600 O O . GLU A 1 79 ? 7.402 -31.156 -13.523 1 86.06 79 GLU A O 1
ATOM 605 N N . GLY A 1 80 ? 7.805 -31.328 -15.656 1 80 80 GLY A N 1
ATOM 606 C CA . GLY A 1 80 ? 6.773 -32.312 -16 1 80 80 GLY A CA 1
ATOM 607 C C . GLY A 1 80 ? 6.09 -32 -17.328 1 80 80 GLY A C 1
ATOM 608 O O . GLY A 1 80 ? 6.227 -30.891 -17.859 1 80 80 GLY A O 1
ATOM 609 N N . PRO A 1 81 ? 5.777 -33.031 -18 1 83.12 81 PRO A N 1
ATOM 610 C CA . PRO A 1 81 ? 4.996 -32.688 -19.188 1 83.12 81 PRO A CA 1
ATOM 611 C C . PRO A 1 81 ? 3.559 -32.312 -18.875 1 83.12 81 PRO A C 1
ATOM 613 O O . PRO A 1 81 ? 2.871 -33.031 -18.141 1 83.12 81 PRO A O 1
ATOM 616 N N . PRO A 1 82 ? 3.205 -30.969 -19.172 1 87.56 82 PRO A N 1
ATOM 617 C CA . PRO A 1 82 ? 3.961 -29.828 -19.703 1 87.56 82 PRO A CA 1
ATOM 618 C C . PRO A 1 82 ? 4.707 -29.062 -18.625 1 87.56 82 PRO A C 1
ATOM 620 O O . PRO A 1 82 ? 4.406 -29.219 -17.438 1 87.56 82 PRO A O 1
ATOM 623 N N . LEU A 1 83 ? 5.734 -28.328 -19.062 1 91.06 83 LEU A N 1
ATOM 624 C CA . LEU A 1 83 ? 6.41 -27.406 -18.156 1 91.06 83 LEU A CA 1
ATOM 625 C C . LEU A 1 83 ? 5.441 -26.344 -17.656 1 91.06 83 LEU A C 1
ATOM 627 O O . LEU A 1 83 ? 4.656 -25.797 -18.422 1 91.06 83 LEU A O 1
ATOM 631 N N . ARG A 1 84 ? 5.332 -26.281 -16.375 1 92.56 84 ARG A N 1
ATOM 632 C CA . ARG A 1 84 ? 4.469 -25.266 -15.797 1 92.56 84 ARG A CA 1
ATOM 633 C C . ARG A 1 84 ? 5.281 -24.25 -14.992 1 92.56 84 ARG A C 1
ATOM 635 O O . ARG A 1 84 ? 6.297 -24.609 -14.391 1 92.56 84 ARG A O 1
ATOM 642 N N . VAL A 1 85 ? 4.844 -23.031 -15.109 1 96.06 85 VAL A N 1
ATOM 643 C CA . VAL A 1 85 ? 5.488 -21.969 -14.359 1 96.06 85 VAL A CA 1
ATOM 644 C C . VAL A 1 85 ? 4.598 -21.547 -13.188 1 96.06 85 VAL A C 1
ATOM 646 O O . VAL A 1 85 ? 3.389 -21.375 -13.359 1 96.06 85 VAL A O 1
ATOM 649 N N . LEU A 1 86 ? 5.211 -21.484 -12.023 1 97.12 86 LEU A N 1
ATOM 650 C CA . LEU A 1 86 ? 4.453 -20.969 -10.883 1 97.12 86 LEU A CA 1
ATOM 651 C C . LEU A 1 86 ? 5.211 -19.844 -10.188 1 97.12 86 LEU A C 1
ATOM 653 O O . LEU A 1 86 ? 6.426 -19.719 -10.352 1 97.12 86 LEU A O 1
ATOM 657 N N . TYR A 1 87 ? 4.539 -19.062 -9.484 1 98.38 87 TYR A N 1
ATOM 658 C CA . TYR A 1 87 ? 5.059 -17.953 -8.703 1 98.38 87 TYR A CA 1
ATOM 659 C C . TYR A 1 87 ? 4.863 -18.188 -7.211 1 98.38 87 TYR A C 1
ATOM 661 O O . TYR A 1 87 ? 3.816 -18.688 -6.789 1 98.38 87 TYR A O 1
ATOM 669 N N . ARG A 1 88 ? 5.797 -17.891 -6.449 1 98.12 88 ARG A N 1
ATOM 670 C CA . ARG A 1 88 ? 5.695 -17.969 -4.992 1 98.12 88 ARG A CA 1
ATOM 671 C C . ARG A 1 88 ? 6.449 -16.828 -4.332 1 98.12 88 ARG A C 1
ATOM 673 O O . ARG A 1 88 ? 7.332 -16.219 -4.945 1 98.12 88 ARG A O 1
ATOM 680 N N . LEU A 1 89 ? 6.121 -16.531 -3.133 1 98.19 89 LEU A N 1
ATOM 681 C CA . LEU A 1 89 ? 6.824 -15.5 -2.383 1 98.19 89 LEU A CA 1
ATOM 682 C C . LEU A 1 89 ? 8.164 -16.016 -1.866 1 98.19 89 LEU A C 1
ATOM 684 O O . LEU A 1 89 ? 8.266 -17.172 -1.46 1 98.19 89 LEU A O 1
ATOM 688 N N . THR A 1 90 ? 9.156 -15.164 -1.938 1 97.94 90 THR A N 1
ATOM 689 C CA . THR A 1 90 ? 10.383 -15.422 -1.194 1 97.94 90 THR A CA 1
ATOM 690 C C . THR A 1 90 ? 10.156 -15.25 0.304 1 97.94 90 THR A C 1
ATOM 692 O O . THR A 1 90 ? 9.039 -14.953 0.737 1 97.94 90 THR A O 1
ATOM 695 N N . GLU A 1 91 ? 11.227 -15.453 1.048 1 95.88 91 GLU A N 1
ATOM 696 C CA . GLU A 1 91 ? 11.148 -15.18 2.48 1 95.88 91 GLU A CA 1
ATOM 697 C C . GLU A 1 91 ? 10.812 -13.719 2.744 1 95.88 91 GLU A C 1
ATOM 699 O O . GLU A 1 91 ? 10.016 -13.406 3.633 1 95.88 91 GLU A O 1
ATOM 704 N N . SER A 1 92 ? 11.453 -12.836 1.957 1 95.38 92 SER A N 1
ATOM 705 C CA . SER A 1 92 ? 11.188 -11.406 2.072 1 95.38 92 SER A CA 1
ATOM 706 C C . SER A 1 92 ? 9.719 -11.094 1.775 1 95.38 92 SER A C 1
ATOM 708 O O . SER A 1 92 ? 9.094 -10.289 2.473 1 95.38 92 SER A O 1
ATOM 710 N N . GLY A 1 93 ? 9.195 -11.703 0.749 1 96.75 93 GLY A N 1
ATOM 711 C CA . GLY A 1 93 ? 7.793 -11.531 0.422 1 96.75 93 GLY A CA 1
ATOM 712 C C . GLY A 1 93 ? 6.859 -12.07 1.488 1 96.75 93 GLY A C 1
ATOM 713 O O . GLY A 1 93 ? 5.863 -11.438 1.832 1 96.75 93 GLY A O 1
ATOM 714 N N . ALA A 1 94 ? 7.168 -13.242 1.981 1 96.81 94 ALA A N 1
ATOM 715 C CA . ALA A 1 94 ? 6.34 -13.898 2.99 1 96.81 94 ALA A CA 1
ATOM 716 C C . ALA A 1 94 ? 6.289 -13.078 4.273 1 96.81 94 ALA A C 1
ATOM 718 O O . ALA A 1 94 ? 5.289 -13.102 4.996 1 96.81 94 ALA A O 1
ATOM 719 N N . ALA A 1 95 ? 7.324 -12.344 4.516 1 96.12 95 ALA A N 1
ATOM 720 C CA . ALA A 1 95 ? 7.418 -11.523 5.719 1 96.12 95 ALA A CA 1
ATOM 721 C C . ALA A 1 95 ? 6.387 -10.398 5.699 1 96.12 95 ALA A C 1
ATOM 723 O O . ALA A 1 95 ? 6.145 -9.75 6.723 1 96.12 95 ALA A O 1
ATOM 724 N N . LEU A 1 96 ? 5.715 -10.164 4.566 1 95.69 96 LEU A N 1
ATOM 725 C CA . LEU A 1 96 ? 4.68 -9.141 4.453 1 95.69 96 LEU A CA 1
ATOM 726 C C . LEU A 1 96 ? 3.348 -9.656 4.984 1 95.69 96 LEU A C 1
ATOM 728 O O . LEU A 1 96 ? 2.422 -8.875 5.219 1 95.69 96 LEU A O 1
ATOM 732 N N . LYS A 1 97 ? 3.215 -10.914 5.176 1 95 97 LYS A N 1
ATOM 733 C CA . LYS A 1 97 ? 1.937 -11.555 5.477 1 95 97 LYS A CA 1
ATOM 734 C C . LYS A 1 97 ? 1.271 -10.914 6.688 1 95 97 LYS A C 1
ATOM 736 O O . LYS A 1 97 ? 0.106 -10.516 6.625 1 95 97 LYS A O 1
ATOM 741 N N . PRO A 1 98 ? 1.954 -10.719 7.773 1 94.81 98 PRO A N 1
ATOM 742 C CA . PRO A 1 98 ? 1.278 -10.133 8.938 1 94.81 98 PRO A CA 1
ATOM 743 C C . PRO A 1 98 ? 0.74 -8.734 8.664 1 94.81 98 PRO A C 1
ATOM 745 O O . PRO A 1 98 ? -0.359 -8.391 9.109 1 94.81 98 PRO A O 1
ATOM 748 N N . SER A 1 99 ? 1.511 -7.93 8 1 94.75 99 SER A N 1
ATOM 749 C CA . SER A 1 99 ? 1.071 -6.574 7.691 1 94.75 99 SER A CA 1
ATOM 750 C C . SER A 1 99 ? -0.14 -6.582 6.762 1 94.75 99 SER A C 1
ATOM 752 O O . SER A 1 99 ? -1.077 -5.805 6.949 1 94.75 99 SER A O 1
ATOM 754 N N . LEU A 1 100 ? -0.134 -7.426 5.777 1 94.19 100 LEU A N 1
ATOM 755 C CA . LEU A 1 100 ? -1.249 -7.516 4.84 1 94.19 100 LEU A CA 1
ATOM 756 C C . LEU A 1 100 ? -2.518 -7.977 5.547 1 94.19 100 LEU A C 1
ATOM 758 O O . LEU A 1 100 ? -3.605 -7.461 5.281 1 94.19 100 LEU A O 1
ATOM 762 N N . LEU A 1 101 ? -2.367 -8.953 6.402 1 93.19 101 LEU A N 1
ATOM 763 C CA . LEU A 1 101 ? -3.516 -9.43 7.164 1 93.19 101 LEU A CA 1
ATOM 764 C C . LEU A 1 101 ? -4.078 -8.32 8.055 1 93.19 101 LEU A C 1
ATOM 766 O O . LEU A 1 101 ? -5.297 -8.148 8.141 1 93.19 101 LEU A O 1
ATOM 770 N N . ALA A 1 102 ? -3.178 -7.598 8.68 1 95 102 ALA A N 1
ATOM 771 C CA . ALA A 1 102 ? -3.604 -6.492 9.531 1 95 102 ALA A CA 1
ATOM 772 C C . ALA A 1 102 ? -4.312 -5.414 8.719 1 95 102 ALA A C 1
ATOM 774 O O . ALA A 1 102 ? -5.32 -4.855 9.156 1 95 102 ALA A O 1
ATOM 775 N N . LEU A 1 103 ? -3.814 -5.148 7.566 1 94.56 103 LEU A N 1
ATOM 776 C CA . LEU A 1 103 ? -4.422 -4.148 6.699 1 94.56 103 LEU A CA 1
ATOM 777 C C . LEU A 1 103 ? -5.801 -4.598 6.23 1 94.56 103 LEU A C 1
ATOM 779 O O . LEU A 1 103 ? -6.73 -3.793 6.152 1 94.56 103 LEU A O 1
ATOM 783 N N . GLY A 1 104 ? -5.906 -5.824 5.875 1 92.88 104 GLY A N 1
ATOM 784 C CA . GLY A 1 104 ? -7.211 -6.359 5.516 1 92.88 104 GLY A CA 1
ATOM 785 C C . GLY A 1 104 ? -8.242 -6.215 6.625 1 92.88 104 GLY A C 1
ATOM 786 O O . GLY A 1 104 ? -9.375 -5.812 6.375 1 92.88 104 GLY A O 1
ATOM 787 N N . LYS A 1 105 ? -7.859 -6.582 7.793 1 93.44 105 LYS A N 1
ATOM 788 C CA . LYS A 1 105 ? -8.75 -6.453 8.945 1 93.44 105 LYS A CA 1
ATOM 789 C C . LYS A 1 105 ? -9.125 -4.996 9.188 1 93.44 105 LYS A C 1
ATOM 791 O O . LYS A 1 105 ? -10.289 -4.691 9.477 1 93.44 105 LYS A O 1
ATOM 796 N N . TRP A 1 106 ? -8.141 -4.152 9.148 1 95.44 106 TRP A N 1
ATOM 797 C CA . TRP A 1 106 ? -8.383 -2.717 9.273 1 95.44 106 TRP A CA 1
ATOM 798 C C . TRP A 1 106 ? -9.43 -2.252 8.266 1 95.44 106 TRP A C 1
ATOM 800 O O . TRP A 1 106 ? -10.352 -1.511 8.617 1 95.44 106 TRP A O 1
ATOM 810 N N . ALA A 1 107 ? -9.297 -2.639 7.047 1 93.06 107 ALA A N 1
ATOM 811 C CA . ALA A 1 107 ? -10.227 -2.219 6.004 1 93.06 107 ALA A CA 1
ATOM 812 C C . ALA A 1 107 ? -11.641 -2.705 6.309 1 93.06 107 ALA A C 1
ATOM 814 O O . ALA A 1 107 ? -12.617 -1.975 6.102 1 93.06 107 ALA A O 1
ATOM 815 N N . GLU A 1 108 ? -11.773 -3.912 6.707 1 91.12 108 GLU A N 1
ATOM 816 C CA . GLU A 1 108 ? -13.07 -4.477 7.059 1 91.12 108 GLU A CA 1
ATOM 817 C C . GLU A 1 108 ? -13.75 -3.662 8.156 1 91.12 108 GLU A C 1
ATOM 819 O O . GLU A 1 108 ? -14.969 -3.484 8.141 1 91.12 108 GLU A O 1
ATOM 824 N N . GLU A 1 109 ? -12.984 -3.156 9 1 92.25 109 GLU A N 1
ATOM 825 C CA . GLU A 1 109 ? -13.516 -2.465 10.172 1 92.25 109 GLU A CA 1
ATOM 826 C C . GLU A 1 109 ? -13.75 -0.986 9.883 1 92.25 109 GLU A C 1
ATOM 828 O O . GLU A 1 109 ? -14.672 -0.38 10.438 1 92.25 109 GLU A O 1
ATOM 833 N N . HIS A 1 110 ? -12.891 -0.394 9.062 1 90.88 110 HIS A N 1
ATOM 834 C CA . HIS A 1 110 ? -12.828 1.062 9.047 1 90.88 110 HIS A CA 1
ATOM 835 C C . HIS A 1 110 ? -13.227 1.618 7.684 1 90.88 110 HIS A C 1
ATOM 837 O O . HIS A 1 110 ? -13.477 2.818 7.547 1 90.88 110 HIS A O 1
ATOM 843 N N . LEU A 1 111 ? -13.164 0.849 6.668 1 86.62 111 LEU A N 1
ATOM 844 C CA . LEU A 1 111 ? -13.539 1.339 5.344 1 86.62 111 LEU A CA 1
ATOM 845 C C . LEU A 1 111 ? -14.938 0.87 4.969 1 86.62 111 LEU A C 1
ATOM 847 O O . LEU A 1 111 ? -15.336 -0.248 5.305 1 86.62 111 LEU A O 1
ATOM 851 N N . PRO A 1 112 ? -15.695 1.936 4.527 1 75.88 112 PRO A N 1
ATOM 852 C CA . PRO A 1 112 ? -17.031 1.527 4.105 1 75.88 112 PRO A CA 1
ATOM 853 C C . PRO A 1 112 ? -17.016 0.412 3.064 1 75.88 112 PRO A C 1
ATOM 855 O O . PRO A 1 112 ? -16.031 0.271 2.326 1 75.88 112 PRO A O 1
ATOM 858 N N . GLU A 1 113 ? -17.812 -0.535 3.275 1 65.44 113 GLU A N 1
ATOM 859 C CA . GLU A 1 113 ? -17.891 -1.614 2.295 1 65.44 113 GLU A CA 1
ATOM 860 C C . GLU A 1 113 ? -18.109 -1.066 0.887 1 65.44 113 GLU A C 1
ATOM 862 O O . GLU A 1 113 ? -18.938 -0.176 0.68 1 65.44 113 GLU A O 1
ATOM 867 N N . GLY A 1 11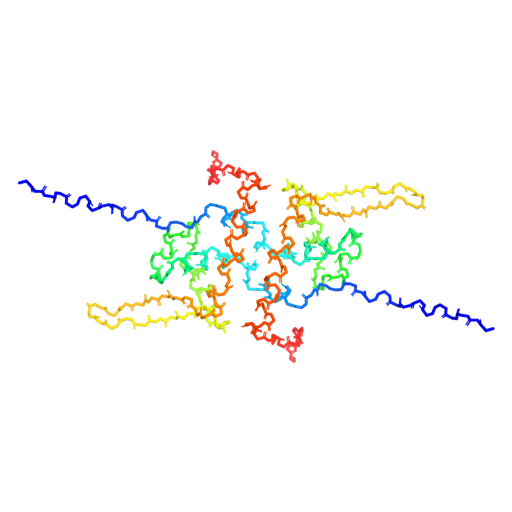4 ? -17.203 -0.381 0.37 1 53.41 114 GLY A N 1
ATOM 868 C CA . GLY A 1 114 ? -17.438 -0.003 -1.016 1 53.41 114 GLY A CA 1
ATOM 869 C C . GLY A 1 114 ? -18.469 -0.872 -1.708 1 53.41 114 GLY A C 1
ATOM 870 O O . GLY A 1 114 ? -18.734 -1.996 -1.277 1 53.41 114 GLY A O 1
ATOM 871 N N . GLY A 1 115 ? -19.641 -0.224 -2.016 1 43.19 115 GLY A N 1
ATOM 872 C CA . GLY A 1 115 ? -20.531 -1.041 -2.832 1 43.19 115 GLY A CA 1
ATOM 873 C C . GLY A 1 115 ? -19.781 -2.049 -3.689 1 43.19 115 GLY A C 1
ATOM 874 O O . GLY A 1 115 ? -18.594 -1.906 -3.926 1 43.19 115 GLY A O 1
ATOM 875 N N . ALA A 1 116 ? -20.438 -3.359 -3.91 1 37.81 116 ALA A N 1
ATOM 876 C CA . ALA A 1 116 ? -19.953 -4.285 -4.934 1 37.81 116 ALA A CA 1
ATOM 877 C C . ALA A 1 116 ? -19.125 -3.553 -5.984 1 37.81 116 ALA A C 1
ATOM 879 O O . ALA A 1 116 ? -19.219 -2.332 -6.121 1 37.81 116 ALA A O 1
ATOM 880 N N . CYS A 1 117 ? -18.359 -4.203 -6.938 1 39.38 117 CYS A N 1
ATOM 881 C CA . CYS A 1 117 ? -17.859 -3.795 -8.242 1 39.38 117 CYS A CA 1
ATOM 882 C C . CYS A 1 117 ? -18.641 -2.611 -8.789 1 39.38 117 CYS A C 1
ATOM 884 O O . CYS A 1 117 ? -19.812 -2.434 -8.445 1 39.38 117 CYS A O 1
ATOM 886 N N . GLY A 1 118 ? -18 -1.451 -9.336 1 34.34 118 GLY A N 1
ATOM 887 C CA . GLY A 1 118 ? -18.656 -0.502 -10.227 1 34.34 118 GLY A CA 1
ATOM 888 C C . GLY A 1 118 ? -19.875 -1.07 -10.906 1 34.34 118 GLY A C 1
ATOM 889 O O . GLY A 1 118 ? -19.781 -2.043 -11.656 1 34.34 118 GLY A O 1
ATOM 890 N N . GLU A 1 119 ? -21.078 -1.028 -10.359 1 32.09 119 GLU A N 1
ATOM 891 C CA . GLU A 1 119 ? -22.25 -1.101 -11.242 1 32.09 119 GLU A CA 1
ATOM 892 C C . GLU A 1 119 ? -21.984 -0.365 -12.555 1 32.09 119 GLU A C 1
ATOM 894 O O . GLU A 1 119 ? -21.453 0.743 -12.555 1 32.09 119 GLU A O 1
ATOM 899 N N . PRO A 1 120 ? -21.906 -1.035 -13.766 1 32.5 120 PRO A N 1
ATOM 900 C CA . PRO A 1 120 ? -21.906 -0.229 -14.992 1 32.5 120 PRO A CA 1
ATOM 901 C C . PRO A 1 120 ? -22.797 1.014 -14.867 1 32.5 120 PRO A C 1
ATOM 903 O O . PRO A 1 120 ? -23.812 0.989 -14.172 1 32.5 120 PRO A O 1
ATOM 906 N N . LEU A 1 121 ? -22.266 2.162 -14.742 1 27.83 121 LEU A N 1
ATOM 907 C CA . LEU A 1 121 ? -23.297 3.145 -15.047 1 27.83 121 LEU A CA 1
ATOM 908 C C . LEU A 1 121 ? -24.328 2.574 -16.016 1 27.83 121 LEU A C 1
ATOM 910 O O . LEU A 1 121 ? -23.953 1.926 -17 1 27.83 121 LEU A O 1
ATOM 914 N N . PRO A 1 122 ? -25.609 2.852 -15.703 1 28.33 122 PRO A N 1
ATOM 915 C CA . PRO A 1 122 ? -26.469 2.414 -16.812 1 28.33 122 PRO A CA 1
ATOM 916 C C . PRO A 1 122 ? -25.875 2.732 -18.172 1 28.33 122 PRO A C 1
ATOM 918 O O . PRO A 1 122 ? -25.062 3.658 -18.312 1 28.33 122 PRO A O 1
ATOM 921 N N . MET B 1 1 ? -22.281 -47.562 -2.582 1 30.61 1 MET B N 1
ATOM 922 C CA . MET B 1 1 ? -22.391 -46.25 -1.974 1 30.61 1 MET B CA 1
ATOM 923 C C . MET B 1 1 ? -21.312 -45.312 -2.514 1 30.61 1 MET B C 1
ATOM 925 O O . MET B 1 1 ? -20.141 -45.438 -2.174 1 30.61 1 MET B O 1
ATOM 929 N N . THR B 1 2 ? -21.406 -44.844 -3.762 1 35.59 2 THR B N 1
ATOM 930 C CA . THR B 1 2 ? -20.5 -44.062 -4.605 1 35.59 2 THR B CA 1
ATOM 931 C C . THR B 1 2 ? -20.172 -42.719 -3.957 1 35.59 2 THR B C 1
ATOM 933 O O . THR B 1 2 ? -21.078 -41.938 -3.652 1 35.59 2 THR B O 1
ATOM 936 N N . VAL B 1 3 ? -19.172 -42.719 -3.068 1 37.38 3 VAL B N 1
ATOM 937 C CA . VAL B 1 3 ? -18.672 -41.5 -2.479 1 37.38 3 VAL B CA 1
ATOM 938 C C . VAL B 1 3 ? -18.5 -40.438 -3.564 1 37.38 3 VAL B C 1
ATOM 940 O O . VAL B 1 3 ? -17.703 -40.594 -4.484 1 37.38 3 VAL B O 1
ATOM 943 N N . GLU B 1 4 ? -19.562 -39.906 -4.117 1 35.62 4 GLU B N 1
ATOM 944 C CA . GLU B 1 4 ? -19.469 -38.719 -4.965 1 35.62 4 GLU B CA 1
ATOM 945 C C . GLU B 1 4 ? -18.5 -37.688 -4.367 1 35.62 4 GLU B C 1
ATOM 947 O O . GLU B 1 4 ? -18.703 -37.25 -3.236 1 35.62 4 GLU B O 1
ATOM 952 N N . ARG B 1 5 ? -17.203 -37.969 -4.492 1 35.88 5 ARG B N 1
ATOM 953 C CA . ARG B 1 5 ? -16.234 -36.906 -4.23 1 35.88 5 ARG B CA 1
ATOM 954 C C . ARG B 1 5 ? -16.75 -35.562 -4.742 1 35.88 5 ARG B C 1
ATOM 956 O O . ARG B 1 5 ? -16.875 -35.375 -5.953 1 35.88 5 ARG B O 1
ATOM 963 N N . SER B 1 6 ? -17.844 -35 -4.137 1 35.38 6 SER B N 1
ATOM 964 C CA . SER B 1 6 ? -18.141 -33.594 -4.371 1 35.38 6 SER B CA 1
ATOM 965 C C . SER B 1 6 ? -16.859 -32.812 -4.652 1 35.38 6 SER B C 1
ATOM 967 O O . SER B 1 6 ? -15.969 -32.75 -3.805 1 35.38 6 SER B O 1
ATOM 969 N N . HIS B 1 7 ? -16.219 -33.031 -5.754 1 34.97 7 HIS B N 1
ATOM 970 C CA . HIS B 1 7 ? -15.227 -32.094 -6.25 1 34.97 7 HIS B CA 1
ATOM 971 C C . HIS B 1 7 ? -15.531 -30.672 -5.789 1 34.97 7 HIS B C 1
ATOM 973 O O . HIS B 1 7 ? -16.516 -30.078 -6.219 1 34.97 7 HIS B O 1
ATOM 979 N N . ASP B 1 8 ? -15.617 -30.406 -4.484 1 37.38 8 ASP B N 1
ATOM 980 C CA . ASP B 1 8 ? -15.656 -29.031 -3.984 1 37.38 8 ASP B CA 1
ATOM 981 C C . ASP B 1 8 ? -15.094 -28.047 -5.012 1 37.38 8 ASP B C 1
ATOM 983 O O . ASP B 1 8 ? -13.953 -28.203 -5.461 1 37.38 8 ASP B O 1
ATOM 987 N N . ILE B 1 9 ? -15.812 -27.656 -6.078 1 38.53 9 ILE B N 1
ATOM 988 C CA . ILE B 1 9 ? -15.547 -26.516 -6.949 1 38.53 9 ILE B CA 1
ATOM 989 C C . ILE B 1 9 ? -14.57 -25.562 -6.27 1 38.53 9 ILE B C 1
ATOM 991 O O . ILE B 1 9 ? -14.82 -25.109 -5.148 1 38.53 9 ILE B O 1
ATOM 995 N N . GLY B 1 10 ? -13.281 -25.703 -6.367 1 39.78 10 GLY B N 1
ATOM 996 C CA . GLY B 1 10 ? -12.141 -24.859 -6.008 1 39.78 10 GLY B CA 1
ATOM 997 C C . GLY B 1 10 ? -12.5 -23.391 -5.871 1 39.78 10 GLY B C 1
ATOM 998 O O . GLY B 1 10 ? -12.852 -22.75 -6.852 1 39.78 10 GLY B O 1
ATOM 999 N N . ALA B 1 11 ? -13.359 -23.031 -4.965 1 45.84 11 ALA B N 1
ATOM 1000 C CA . ALA B 1 11 ? -13.617 -21.625 -4.68 1 45.84 11 ALA B CA 1
ATOM 1001 C C . ALA B 1 11 ? -12.484 -20.75 -5.199 1 45.84 11 ALA B C 1
ATOM 1003 O O . ALA B 1 11 ? -11.312 -21 -4.906 1 45.84 11 ALA B O 1
ATOM 1004 N N . CYS B 1 12 ? -12.625 -20.344 -6.457 1 55.31 12 CYS B N 1
ATOM 1005 C CA . CYS B 1 12 ? -11.672 -19.406 -7.047 1 55.31 12 CYS B CA 1
ATOM 1006 C C . CYS B 1 12 ? -11.062 -18.5 -5.984 1 55.31 12 CYS B C 1
ATOM 1008 O O . CYS B 1 12 ? -11.789 -17.812 -5.258 1 55.31 12 CYS B O 1
ATOM 1010 N N . LYS B 1 13 ? -9.977 -18.969 -5.438 1 67.81 13 LYS B N 1
ATOM 1011 C CA . LYS B 1 13 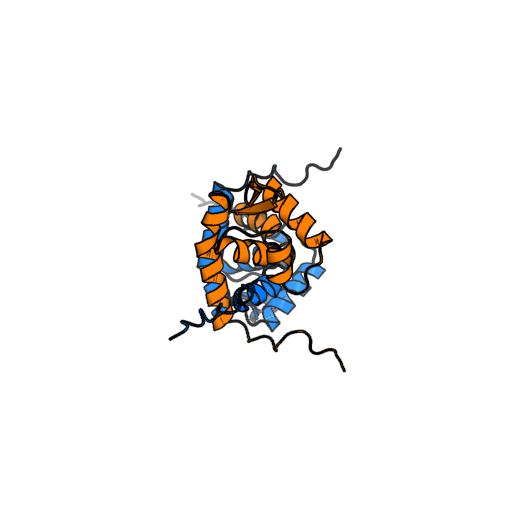? -9.242 -18.172 -4.453 1 67.81 13 LYS B CA 1
ATOM 1012 C C . LYS B 1 13 ? -9.109 -16.719 -4.906 1 67.81 13 LYS B C 1
ATOM 1014 O O . LYS B 1 13 ? -8.43 -16.438 -5.895 1 67.81 13 LYS B O 1
ATOM 1019 N N . ARG B 1 14 ? -10.18 -15.969 -4.688 1 80.31 14 ARG B N 1
ATOM 1020 C CA . ARG B 1 14 ? -10.172 -14.539 -4.992 1 80.31 14 ARG B CA 1
ATOM 1021 C C . ARG B 1 14 ? -9.547 -13.742 -3.85 1 80.31 14 ARG B C 1
ATOM 1023 O O . ARG B 1 14 ? -9.562 -14.188 -2.699 1 80.31 14 ARG B O 1
ATOM 1030 N N . VAL B 1 15 ? -8.859 -12.836 -4.266 1 87.56 15 VAL B N 1
ATOM 1031 C CA . VAL B 1 15 ? -8.273 -11.938 -3.277 1 87.56 15 VAL B CA 1
ATOM 1032 C C . VAL B 1 15 ? -9.359 -11.414 -2.336 1 87.56 15 VAL B C 1
ATOM 1034 O O . VAL B 1 15 ? -10.469 -11.117 -2.768 1 87.56 15 VAL B O 1
ATOM 1037 N N . ASP B 1 16 ? -9.016 -11.328 -1.142 1 83.69 16 ASP B N 1
ATOM 1038 C CA . ASP B 1 16 ? -9.914 -10.852 -0.092 1 83.69 16 ASP B CA 1
ATOM 1039 C C . ASP B 1 16 ? -10.414 -9.445 -0.394 1 83.69 16 ASP B C 1
ATOM 1041 O O . ASP B 1 16 ? -9.641 -8.578 -0.808 1 83.69 16 ASP B O 1
ATOM 1045 N N . GLY B 1 17 ? -11.688 -9.203 -0.231 1 84.25 17 GLY B N 1
ATOM 1046 C CA . GLY B 1 17 ? -12.312 -7.91 -0.476 1 84.25 17 GLY B CA 1
ATOM 1047 C C . GLY B 1 17 ? -11.703 -6.789 0.342 1 84.25 17 GLY B C 1
ATOM 1048 O O . GLY B 1 17 ? -11.602 -5.652 -0.132 1 84.25 17 GLY B O 1
ATOM 1049 N N . GLY B 1 18 ? -11.359 -7.098 1.599 1 87.5 18 GLY B N 1
ATOM 1050 C CA . GLY B 1 18 ? -10.703 -6.109 2.443 1 87.5 18 GLY B CA 1
ATOM 1051 C C . GLY B 1 18 ? -9.383 -5.633 1.884 1 87.5 18 GLY B C 1
ATOM 1052 O O . GLY B 1 18 ? -9.094 -4.434 1.891 1 87.5 18 GLY B O 1
ATOM 1053 N N . ILE B 1 19 ? -8.602 -6.543 1.409 1 88.94 19 ILE B N 1
ATOM 1054 C CA . ILE B 1 19 ? -7.309 -6.203 0.829 1 88.94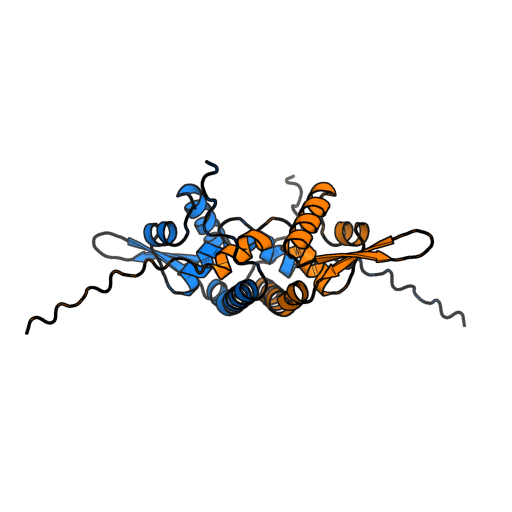 19 ILE B CA 1
ATOM 1055 C C . ILE B 1 19 ? -7.512 -5.348 -0.421 1 88.94 19 ILE B C 1
ATOM 1057 O O . ILE B 1 19 ? -6.809 -4.355 -0.625 1 88.94 19 ILE B O 1
ATOM 1061 N N . THR B 1 20 ? -8.445 -5.777 -1.217 1 88.25 20 THR B N 1
ATOM 1062 C CA . THR B 1 20 ? -8.758 -4.996 -2.408 1 88.25 20 THR B CA 1
ATOM 1063 C C . THR B 1 20 ? -9.109 -3.559 -2.035 1 88.25 20 THR B C 1
ATOM 1065 O O . THR B 1 20 ? -8.617 -2.613 -2.652 1 88.25 20 THR B O 1
ATOM 1068 N N . ARG B 1 21 ? -9.906 -3.355 -1.056 1 89.25 21 ARG B N 1
ATOM 1069 C CA . ARG B 1 21 ? -10.32 -2.025 -0.616 1 89.25 21 ARG B CA 1
ATOM 1070 C C . ARG B 1 21 ? -9.133 -1.24 -0.059 1 89.25 21 ARG B C 1
ATOM 1072 O O . ARG B 1 21 ? -9 -0.042 -0.317 1 89.25 21 ARG B O 1
ATOM 1079 N N . VAL B 1 22 ? -8.344 -1.932 0.693 1 91.25 22 VAL B N 1
ATOM 1080 C CA . VAL B 1 22 ? -7.152 -1.298 1.255 1 91.25 22 VAL B CA 1
ATOM 1081 C C . VAL B 1 22 ? -6.32 -0.677 0.137 1 91.25 22 VAL B C 1
ATOM 1083 O O . VAL B 1 22 ? -5.965 0.502 0.201 1 91.25 22 VAL B O 1
ATOM 1086 N N . PHE B 1 23 ? -6.117 -1.431 -0.888 1 92.44 23 PHE B N 1
ATOM 1087 C CA . PHE B 1 23 ? -5.141 -0.991 -1.877 1 92.44 23 PHE B CA 1
ATOM 1088 C C . PHE B 1 23 ? -5.793 -0.097 -2.924 1 92.44 23 PHE B C 1
ATOM 1090 O O . PHE B 1 23 ? -5.105 0.518 -3.74 1 92.44 23 PHE B O 1
ATOM 1097 N N . GLN B 1 24 ? -7.113 0.042 -2.895 1 89.56 24 GLN B N 1
ATOM 1098 C CA . GLN B 1 24 ? -7.773 1.098 -3.656 1 89.56 24 GLN B CA 1
ATOM 1099 C C . GLN B 1 24 ? -7.461 2.473 -3.072 1 89.56 24 GLN B C 1
ATOM 1101 O O . GLN B 1 24 ? -7.469 3.475 -3.791 1 89.56 24 GLN B O 1
ATOM 1106 N N . LEU B 1 25 ? -7.176 2.447 -1.82 1 90.88 25 LEU B N 1
ATOM 1107 C CA . LEU B 1 25 ? -6.852 3.695 -1.137 1 90.88 25 LEU B CA 1
ATOM 1108 C C . LEU B 1 25 ? -5.348 3.838 -0.943 1 90.88 25 LEU B C 1
ATOM 1110 O O . LEU B 1 25 ? -4.742 4.797 -1.429 1 90.88 25 LEU B O 1
ATOM 1114 N N . LEU B 1 26 ? -4.684 2.797 -0.329 1 90.69 26 LEU B N 1
ATOM 1115 C CA . LEU B 1 26 ? -3.279 2.889 0.052 1 90.69 26 LEU B CA 1
ATOM 1116 C C . LEU B 1 26 ? -2.373 2.574 -1.134 1 90.69 26 LEU B C 1
ATOM 1118 O O . LEU B 1 26 ? -1.174 2.865 -1.098 1 90.69 26 LEU B O 1
ATOM 1122 N N . GLY B 1 27 ? -2.943 1.968 -2.115 1 90.62 27 GLY B N 1
ATOM 1123 C CA . GLY B 1 27 ? -2.172 1.669 -3.311 1 90.62 27 GLY B CA 1
ATOM 1124 C C . GLY B 1 27 ? -2.047 2.852 -4.25 1 90.62 27 GLY B C 1
ATOM 1125 O O . GLY B 1 27 ? -1.33 2.783 -5.254 1 90.62 27 GLY B O 1
ATOM 1126 N N . LYS B 1 28 ? -2.721 3.9 -4.004 1 92 28 LYS B N 1
ATOM 1127 C CA . LYS B 1 28 ? -2.57 5.121 -4.793 1 92 28 LYS B CA 1
ATOM 1128 C C . LYS B 1 28 ? -1.279 5.852 -4.43 1 92 28 LYS B C 1
ATOM 1130 O O . LYS B 1 28 ? -0.906 5.922 -3.258 1 92 28 LYS B O 1
ATOM 1135 N N . ARG B 1 29 ? -0.79 6.438 -5.543 1 89.81 29 ARG B N 1
ATOM 1136 C CA . ARG B 1 29 ? 0.476 7.141 -5.363 1 89.81 29 ARG B CA 1
ATOM 1137 C C . ARG B 1 29 ? 0.346 8.25 -4.324 1 89.81 29 ARG B C 1
ATOM 1139 O O . ARG B 1 29 ? -0.605 9.031 -4.355 1 89.81 29 ARG B O 1
ATOM 1146 N N . TRP B 1 30 ? 1.223 8.305 -3.279 1 93.88 30 TRP B N 1
ATOM 1147 C CA . TRP B 1 30 ? 1.433 9.367 -2.301 1 93.88 30 TRP B CA 1
ATOM 1148 C C . TRP B 1 30 ? 0.652 9.094 -1.02 1 93.88 30 TRP B C 1
ATOM 1150 O O . TRP B 1 30 ? 0.992 9.609 0.046 1 93.88 30 TRP B O 1
ATOM 1160 N N . THR B 1 31 ? -0.477 8.352 -1.089 1 95.31 31 THR B N 1
ATOM 1161 C CA . THR B 1 31 ? -1.354 8.141 0.057 1 95.31 31 THR B CA 1
ATOM 1162 C C . THR B 1 31 ? -0.568 7.605 1.25 1 95.31 31 THR B C 1
ATOM 1164 O O . THR B 1 31 ? -0.66 8.141 2.354 1 95.31 31 THR B O 1
ATOM 1167 N N . GLY B 1 32 ? 0.219 6.602 1.045 1 94.94 32 GLY B N 1
ATOM 1168 C CA . GLY B 1 32 ? 1.005 6 2.111 1 94.94 32 GLY B CA 1
ATOM 1169 C C . GLY B 1 32 ? 1.942 6.984 2.787 1 94.94 32 GLY B C 1
ATOM 1170 O O . GLY B 1 32 ? 1.911 7.141 4.012 1 94.94 32 GLY B O 1
ATOM 1171 N N . PRO B 1 33 ? 2.744 7.66 2.014 1 95.44 33 PRO B N 1
ATOM 1172 C CA . PRO B 1 33 ? 3.666 8.641 2.588 1 95.44 33 PRO B CA 1
ATOM 1173 C C . PRO B 1 33 ? 2.947 9.75 3.359 1 95.44 33 PRO B C 1
ATOM 1175 O O . PRO B 1 33 ? 3.41 10.164 4.426 1 95.44 33 PRO B O 1
ATOM 1178 N N . ILE B 1 34 ? 1.796 10.203 2.855 1 97.19 34 ILE B N 1
ATOM 1179 C CA . ILE B 1 34 ? 1.039 11.242 3.543 1 97.19 34 ILE B CA 1
ATOM 1180 C C . ILE B 1 34 ? 0.568 10.734 4.902 1 97.19 34 ILE B C 1
ATOM 1182 O O . ILE B 1 34 ? 0.735 11.406 5.922 1 97.19 34 ILE B O 1
ATOM 1186 N N . VAL B 1 35 ? 0.008 9.562 4.945 1 96.88 35 VAL B N 1
ATOM 1187 C CA . VAL B 1 35 ? -0.494 8.977 6.184 1 96.88 35 VAL B CA 1
ATOM 1188 C C . VAL B 1 35 ? 0.662 8.758 7.16 1 96.88 35 VAL B C 1
ATOM 1190 O O . VAL B 1 35 ? 0.518 8.984 8.359 1 96.88 35 VAL B O 1
ATOM 1193 N N . ALA B 1 36 ? 1.763 8.344 6.648 1 95.38 36 ALA B N 1
ATOM 1194 C CA . ALA B 1 36 ? 2.932 8.094 7.488 1 95.38 36 ALA B CA 1
ATOM 1195 C C . ALA B 1 36 ? 3.367 9.367 8.211 1 95.38 36 ALA B C 1
ATOM 1197 O O . ALA B 1 36 ? 3.777 9.312 9.375 1 95.38 36 ALA B O 1
ATOM 1198 N N . VAL B 1 37 ? 3.338 10.477 7.52 1 96.31 37 VAL B N 1
ATOM 1199 C CA . VAL B 1 37 ? 3.684 11.75 8.156 1 96.31 37 VAL B CA 1
ATOM 1200 C C . VAL B 1 37 ? 2.66 12.078 9.242 1 96.31 37 VAL B C 1
ATOM 1202 O O . VAL B 1 37 ? 3.025 12.461 10.352 1 96.31 37 VAL B O 1
ATOM 1205 N N . LEU B 1 38 ? 1.426 11.867 8.953 1 97.25 38 LEU B N 1
ATOM 1206 C CA . LEU B 1 38 ? 0.347 12.266 9.852 1 97.25 38 LEU B CA 1
ATOM 1207 C C . LEU B 1 38 ? 0.275 11.344 11.062 1 97.25 38 LEU B C 1
ATOM 1209 O O . LEU B 1 38 ? -0.324 11.695 12.086 1 97.25 38 LEU B O 1
ATOM 1213 N N . VAL B 1 39 ? 0.751 10.125 10.93 1 94.25 39 VAL B N 1
ATOM 1214 C CA . VAL B 1 39 ? 0.809 9.203 12.062 1 94.25 39 VAL B CA 1
ATOM 1215 C C . VAL B 1 39 ? 1.634 9.812 13.188 1 94.25 39 VAL B C 1
ATOM 1217 O O . VAL B 1 39 ? 1.374 9.562 14.367 1 94.25 39 VAL B O 1
ATOM 1220 N N . GLU B 1 40 ? 2.562 10.578 12.859 1 93.12 40 GLU B N 1
ATOM 1221 C CA . GLU B 1 40 ? 3.428 11.211 13.852 1 93.12 40 GLU B CA 1
ATOM 1222 C C . GLU B 1 40 ? 2.748 12.422 14.484 1 93.12 40 GLU B C 1
ATOM 1224 O O . GLU B 1 40 ? 3.217 12.945 15.492 1 93.12 40 GLU B O 1
ATOM 1229 N N . GLY B 1 41 ? 1.682 12.891 13.867 1 95.12 41 GLY B N 1
ATOM 1230 C CA . GLY B 1 41 ? 0.92 14 14.414 1 95.12 41 GLY B CA 1
ATOM 1231 C C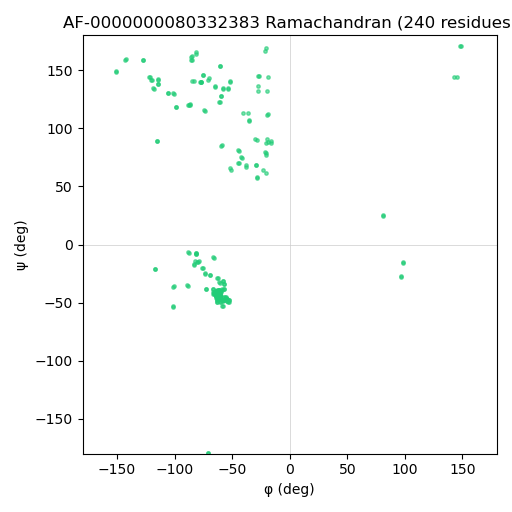 . GLY B 1 41 ? 0.279 14.867 13.344 1 95.12 41 GLY B C 1
ATOM 1232 O O . GLY B 1 41 ? 0.527 14.672 12.148 1 95.12 41 GLY B O 1
ATOM 1233 N N . PRO B 1 42 ? -0.58 15.789 13.797 1 96.94 42 PRO B N 1
ATOM 1234 C CA . PRO B 1 42 ? -1.204 16.703 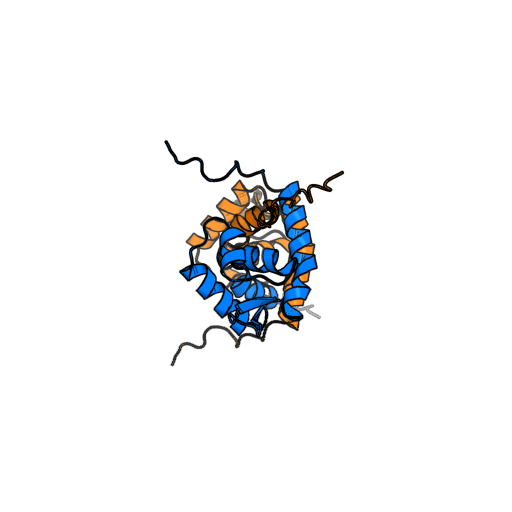12.852 1 96.94 42 PRO B CA 1
ATOM 1235 C C . PRO B 1 42 ? -0.185 17.562 12.102 1 96.94 42 PRO B C 1
ATOM 1237 O O . PRO B 1 42 ? 0.922 17.781 12.594 1 96.94 42 PRO B O 1
ATOM 1240 N N . ALA B 1 43 ? -0.551 18 10.914 1 97.38 43 ALA B N 1
ATOM 1241 C CA . ALA B 1 43 ? 0.353 18.812 10.094 1 97.38 43 ALA B CA 1
ATOM 1242 C C . ALA B 1 43 ? -0.426 19.75 9.188 1 97.38 43 ALA B C 1
ATOM 1244 O O . ALA B 1 43 ? -1.55 19.453 8.781 1 97.38 43 ALA B O 1
ATOM 1245 N N . HIS B 1 44 ? 0.202 20.891 8.93 1 97.25 44 HIS B N 1
ATOM 1246 C CA . HIS B 1 44 ? -0.347 21.828 7.945 1 97.25 44 HIS B CA 1
ATOM 1247 C C . HIS B 1 44 ? 0.017 21.406 6.527 1 97.25 44 HIS B C 1
ATOM 1249 O O . HIS B 1 44 ? 0.902 20.562 6.332 1 97.25 44 HIS B O 1
ATOM 1255 N N . PHE B 1 45 ? -0.74 22.031 5.555 1 97.81 45 PHE B N 1
ATOM 1256 C CA . PHE B 1 45 ? -0.568 21.672 4.148 1 97.81 45 PHE B CA 1
ATOM 1257 C C . PHE B 1 45 ? 0.886 21.844 3.725 1 97.81 45 PHE B C 1
ATOM 1259 O O . PHE B 1 45 ? 1.469 20.938 3.129 1 97.81 45 PHE B O 1
ATOM 1266 N N . ALA B 1 46 ? 1.468 22.922 4.102 1 96.75 46 ALA B N 1
ATOM 1267 C CA . ALA B 1 46 ? 2.846 23.203 3.709 1 96.75 46 ALA B CA 1
ATOM 1268 C C . ALA B 1 46 ? 3.816 22.219 4.348 1 96.75 46 ALA B C 1
ATOM 1270 O O . ALA B 1 46 ? 4.809 21.828 3.73 1 96.75 46 ALA B O 1
ATOM 1271 N N . ASP B 1 47 ? 3.57 21.844 5.59 1 96.19 47 ASP B N 1
ATOM 1272 C CA . ASP B 1 47 ? 4.383 20.859 6.289 1 96.19 47 ASP B CA 1
ATOM 1273 C C . ASP B 1 47 ? 4.352 19.516 5.562 1 96.19 47 ASP B C 1
ATOM 1275 O O . ASP B 1 47 ? 5.387 18.859 5.406 1 96.19 47 ASP B O 1
ATOM 1279 N N . LEU B 1 48 ? 3.168 19.109 5.133 1 97.56 48 LEU B N 1
ATOM 1280 C CA . LEU B 1 48 ? 3.002 17.844 4.41 1 97.56 48 LEU B CA 1
ATOM 1281 C C . LEU B 1 48 ? 3.736 17.891 3.074 1 97.56 48 LEU B C 1
ATOM 1283 O O . LEU B 1 48 ? 4.41 16.922 2.701 1 97.56 48 LEU B O 1
ATOM 1287 N N . ARG B 1 49 ? 3.637 18.953 2.406 1 97.44 49 ARG B N 1
ATOM 1288 C CA . ARG B 1 49 ? 4.316 19.109 1.125 1 97.44 49 ARG B CA 1
ATOM 1289 C C . ARG B 1 49 ? 5.828 18.984 1.287 1 97.44 49 ARG B C 1
ATOM 1291 O O . ARG B 1 49 ? 6.496 18.359 0.458 1 97.44 49 ARG B O 1
ATOM 1298 N N . ARG B 1 50 ? 6.363 19.531 2.334 1 96.31 50 ARG B N 1
ATOM 1299 C CA . ARG B 1 50 ? 7.797 19.5 2.602 1 96.31 50 ARG B CA 1
ATOM 1300 C C . ARG B 1 50 ? 8.234 18.094 3.043 1 96.31 50 ARG B C 1
ATOM 1302 O O . ARG B 1 50 ? 9.312 17.641 2.678 1 96.31 50 ARG B O 1
ATOM 1309 N N . ALA B 1 51 ? 7.395 17.484 3.805 1 96.06 51 ALA B N 1
ATOM 1310 C CA . ALA B 1 51 ? 7.73 16.203 4.422 1 96.06 51 ALA B CA 1
ATOM 1311 C C . ALA B 1 51 ? 7.652 15.07 3.404 1 96.06 51 ALA B C 1
ATOM 1313 O O . ALA B 1 51 ? 8.18 13.984 3.639 1 96.06 51 ALA B O 1
ATOM 1314 N N . VAL B 1 52 ? 6.961 15.211 2.279 1 95.62 52 VAL B N 1
ATOM 1315 C CA . VAL B 1 52 ? 6.812 14.219 1.226 1 95.62 52 VAL B CA 1
ATOM 1316 C C . VAL B 1 52 ? 7.461 14.719 -0.062 1 95.62 52 VAL B C 1
ATOM 1318 O O . VAL B 1 52 ? 6.773 15.242 -0.947 1 95.62 52 VAL B O 1
ATOM 1321 N N . PRO B 1 53 ? 8.734 14.43 -0.207 1 91.75 53 PRO B N 1
ATOM 1322 C CA . PRO B 1 53 ? 9.453 15 -1.352 1 91.75 53 PRO B CA 1
ATOM 1323 C C . PRO B 1 53 ? 8.922 14.484 -2.691 1 91.75 53 PRO B C 1
ATOM 1325 O O . PRO B 1 53 ? 8.648 13.289 -2.834 1 91.75 53 PRO B O 1
ATOM 1328 N N . GLY B 1 54 ? 8.781 15.477 -3.619 1 93.38 54 GLY B N 1
ATOM 1329 C CA . GLY B 1 54 ? 8.406 15.117 -4.977 1 93.38 54 GLY B CA 1
ATOM 1330 C C . GLY B 1 54 ? 6.926 15.281 -5.25 1 93.38 54 GLY B C 1
ATOM 1331 O O . GLY B 1 54 ? 6.5 15.297 -6.406 1 93.38 54 GLY B O 1
ATOM 1332 N N . ILE B 1 55 ? 6.145 15.406 -4.242 1 96.06 55 ILE B N 1
ATOM 1333 C CA . ILE B 1 55 ? 4.703 15.523 -4.434 1 96.06 55 ILE B CA 1
ATOM 1334 C C . ILE B 1 55 ? 4.359 16.938 -4.891 1 96.06 55 ILE B C 1
ATOM 1336 O O . ILE B 1 55 ? 4.938 17.922 -4.406 1 96.06 55 ILE B O 1
ATOM 1340 N N . SER B 1 56 ? 3.449 17.094 -5.801 1 97.69 56 SER B N 1
ATOM 1341 C CA . SER B 1 56 ? 2.93 18.406 -6.191 1 97.69 56 SER B CA 1
ATOM 1342 C C . SER B 1 56 ? 1.79 18.844 -5.277 1 97.69 56 SER B C 1
ATOM 1344 O O . SER B 1 56 ? 1.161 18.016 -4.617 1 97.69 56 SER B O 1
ATOM 1346 N N . GLU B 1 57 ? 1.506 20.125 -5.289 1 98.06 57 GLU B N 1
ATOM 1347 C CA . GLU B 1 57 ? 0.392 20.656 -4.512 1 98.06 57 GLU B CA 1
ATOM 1348 C C . GLU B 1 57 ? -0.936 20.047 -4.961 1 98.06 57 GLU B C 1
ATOM 1350 O O . GLU B 1 57 ? -1.802 19.766 -4.137 1 98.06 57 GLU B O 1
ATOM 1355 N N . ARG B 1 58 ? -1.057 19.875 -6.184 1 98.25 58 ARG B N 1
ATOM 1356 C CA . ARG B 1 58 ? -2.283 19.297 -6.727 1 98.25 58 ARG B CA 1
ATOM 1357 C C . ARG B 1 58 ? -2.492 17.875 -6.219 1 98.25 58 ARG B C 1
ATOM 1359 O O . ARG B 1 58 ? -3.578 17.531 -5.754 1 98.25 58 ARG B O 1
ATOM 1366 N N . MET B 1 59 ? -1.461 17.078 -6.332 1 97.81 59 MET B N 1
ATOM 1367 C CA . MET B 1 59 ? -1.555 15.695 -5.898 1 97.81 59 MET B CA 1
ATOM 1368 C C . MET B 1 59 ? -1.788 15.609 -4.395 1 97.81 59 MET B C 1
ATOM 1370 O O . MET B 1 59 ? -2.533 14.742 -3.924 1 97.81 59 MET B O 1
ATOM 1374 N N . LEU B 1 60 ? -1.123 16.453 -3.674 1 98.44 60 LEU B N 1
ATOM 1375 C CA . LEU B 1 60 ? -1.344 16.484 -2.232 1 98.44 60 LEU B CA 1
ATOM 1376 C C . LEU B 1 60 ? -2.799 16.812 -1.913 1 98.44 60 LEU B C 1
ATOM 1378 O O . LEU B 1 60 ? -3.426 16.141 -1.092 1 98.44 60 LEU B O 1
ATOM 1382 N N . SER B 1 61 ? -3.303 17.844 -2.512 1 98.5 61 SER B N 1
ATOM 1383 C CA . SER B 1 61 ? -4.695 18.234 -2.311 1 98.5 61 SER B CA 1
ATOM 1384 C C . SER B 1 61 ? -5.641 17.094 -2.648 1 98.5 61 SER B C 1
ATOM 1386 O O . SER B 1 61 ? -6.57 16.797 -1.892 1 98.5 61 SER B O 1
ATOM 1388 N N . ASP B 1 62 ? -5.422 16.484 -3.76 1 98.12 62 ASP B N 1
ATOM 1389 C CA . ASP B 1 62 ? -6.242 15.352 -4.203 1 98.12 62 ASP B CA 1
ATOM 1390 C C . ASP B 1 62 ? -6.215 14.219 -3.184 1 98.12 62 ASP B C 1
ATOM 1392 O O . ASP B 1 62 ? -7.262 13.68 -2.814 1 98.12 62 ASP B O 1
ATOM 1396 N N . ARG B 1 63 ? -5.07 13.859 -2.746 1 97.69 63 ARG B N 1
ATOM 1397 C CA . ARG B 1 63 ? -4.93 12.75 -1.809 1 97.69 63 ARG B CA 1
ATOM 1398 C C . ARG B 1 63 ? -5.57 13.086 -0.466 1 97.69 63 ARG B C 1
ATOM 1400 O O . ARG B 1 63 ? -6.207 12.227 0.154 1 97.69 63 ARG B O 1
ATOM 1407 N N . LEU B 1 64 ? -5.379 14.305 0.001 1 98.44 64 LEU B N 1
ATOM 1408 C CA . LEU B 1 64 ? -5.992 14.711 1.262 1 98.44 64 LEU B CA 1
ATOM 1409 C C . LEU B 1 64 ? -7.512 14.68 1.162 1 98.44 64 LEU B C 1
ATOM 1411 O O . LEU B 1 64 ? -8.195 14.266 2.104 1 98.44 64 LEU B O 1
ATOM 1415 N N . SER B 1 65 ? -8.016 15.141 0.042 1 97.88 65 SER B N 1
ATOM 1416 C CA . SER B 1 65 ? -9.461 15.094 -0.184 1 97.88 65 SER B CA 1
ATOM 1417 C C . SER B 1 65 ? -9.977 13.656 -0.166 1 97.88 65 SER B C 1
ATOM 1419 O O . SER B 1 65 ? -10.984 13.359 0.472 1 97.88 65 SER B O 1
ATOM 1421 N N . GLU B 1 66 ? -9.336 12.766 -0.824 1 96.12 66 GLU B N 1
ATOM 1422 C CA . GLU B 1 66 ? -9.734 11.359 -0.875 1 96.12 66 GLU B CA 1
ATOM 1423 C C . GLU B 1 66 ? -9.656 10.711 0.506 1 96.12 66 GLU B C 1
ATOM 1425 O O . GLU B 1 66 ? -10.562 9.977 0.901 1 96.12 66 GLU B O 1
ATOM 1430 N N . LEU B 1 67 ? -8.594 10.961 1.166 1 97.12 67 LEU B N 1
ATOM 1431 C CA . LEU B 1 67 ? -8.438 10.438 2.518 1 97.12 67 LEU B CA 1
ATOM 1432 C C . LEU B 1 67 ? -9.531 10.969 3.438 1 97.12 67 LEU B C 1
ATOM 1434 O O . LEU B 1 67 ? -10 10.25 4.328 1 97.12 67 LEU B O 1
ATOM 1438 N N . GLY B 1 68 ? -9.859 12.25 3.268 1 97.25 68 GLY B N 1
ATOM 1439 C CA . GLY B 1 68 ? -10.977 12.82 4.008 1 97.25 68 GLY B CA 1
ATOM 1440 C C . GLY B 1 68 ? -12.297 12.133 3.721 1 97.25 68 GLY B C 1
ATOM 1441 O O . GLY B 1 68 ? -13.047 11.805 4.645 1 97.25 68 GLY B O 1
ATOM 1442 N N . THR B 1 69 ? -12.617 11.898 2.424 1 95.12 69 THR B N 1
ATOM 1443 C CA . THR B 1 69 ? -13.844 11.234 2.004 1 95.12 69 THR B CA 1
ATOM 1444 C C . THR B 1 69 ? -13.906 9.812 2.561 1 95.12 69 THR B C 1
ATOM 1446 O O . THR B 1 69 ? -14.977 9.32 2.91 1 95.12 69 THR B O 1
ATOM 1449 N N . ALA B 1 70 ? -12.75 9.172 2.705 1 93.56 70 ALA B N 1
ATOM 1450 C CA . ALA B 1 70 ? -12.68 7.805 3.205 1 93.56 70 ALA B CA 1
ATOM 1451 C C . ALA B 1 70 ? -12.758 7.77 4.73 1 93.56 70 ALA B C 1
ATOM 1453 O O . ALA B 1 70 ? -12.781 6.695 5.332 1 93.56 70 ALA B O 1
ATOM 1454 N N . GLY B 1 71 ? -12.727 8.984 5.344 1 95.31 71 GLY B N 1
ATOM 1455 C CA . GLY B 1 71 ? -12.844 9.062 6.793 1 95.31 71 GLY B CA 1
ATOM 1456 C C . GLY B 1 71 ? -11.539 8.773 7.508 1 95.31 71 GLY B C 1
ATOM 1457 O O . GLY B 1 71 ? -11.531 8.383 8.68 1 95.31 71 GLY B O 1
ATOM 1458 N N . ILE B 1 72 ? -10.461 8.969 6.887 1 96.81 72 ILE B N 1
ATOM 1459 C CA . ILE B 1 72 ? -9.156 8.641 7.434 1 96.81 72 ILE B CA 1
ATOM 1460 C C . ILE B 1 72 ? -8.484 9.898 7.969 1 96.81 72 ILE B C 1
ATOM 1462 O O . ILE B 1 72 ? -7.734 9.844 8.945 1 96.81 72 ILE B O 1
ATOM 1466 N N . VAL B 1 73 ? -8.688 11.008 7.305 1 98.12 73 VAL B N 1
ATOM 1467 C CA . VAL B 1 73 ? -8.102 12.289 7.668 1 98.12 73 VAL B CA 1
ATOM 1468 C C . VAL B 1 73 ? -9.203 13.32 7.902 1 98.12 73 VAL B C 1
ATOM 1470 O O . VAL B 1 73 ? -10.242 13.289 7.234 1 98.12 73 VAL B O 1
ATOM 1473 N N . VAL B 1 74 ? -8.969 14.141 8.828 1 98.31 74 VAL B N 1
ATOM 1474 C CA . VAL B 1 74 ? -9.875 15.258 9.055 1 98.31 74 VAL B CA 1
ATOM 1475 C C . VAL B 1 74 ? -9.133 16.578 8.852 1 98.31 74 VAL B C 1
ATOM 1477 O O . VAL B 1 74 ? -7.984 16.719 9.281 1 98.31 74 VAL B O 1
ATOM 1480 N N . ARG B 1 75 ? -9.773 17.438 8.125 1 97.44 75 ARG B N 1
ATOM 1481 C CA . ARG B 1 75 ? -9.32 18.812 7.973 1 97.44 75 ARG B CA 1
ATOM 1482 C C . ARG B 1 75 ? -9.883 19.703 9.078 1 97.44 75 ARG B C 1
ATOM 1484 O O . ARG B 1 75 ? -11.102 19.844 9.211 1 97.44 75 ARG B O 1
ATOM 1491 N N . GLU B 1 76 ? -9.047 20.297 9.844 1 96.81 76 GLU B N 1
ATOM 1492 C CA . GLU B 1 76 ? -9.492 21.125 10.969 1 96.81 76 GLU B CA 1
ATOM 1493 C C . GLU B 1 76 ? -9.016 22.562 10.828 1 96.81 76 GLU B C 1
ATOM 1495 O O . GLU B 1 76 ? -7.887 22.812 10.391 1 96.81 76 GLU B O 1
ATOM 1500 N N . VAL B 1 77 ? -9.906 23.453 11.219 1 94.94 77 VAL B N 1
ATOM 1501 C CA . VAL B 1 77 ? -9.555 24.859 11.219 1 94.94 77 VAL B CA 1
ATOM 1502 C C . VAL B 1 77 ? -9.164 25.297 12.633 1 94.94 77 VAL B C 1
ATOM 1504 O O . VAL B 1 77 ? -9.914 25.062 13.586 1 94.94 77 VAL B O 1
ATOM 1507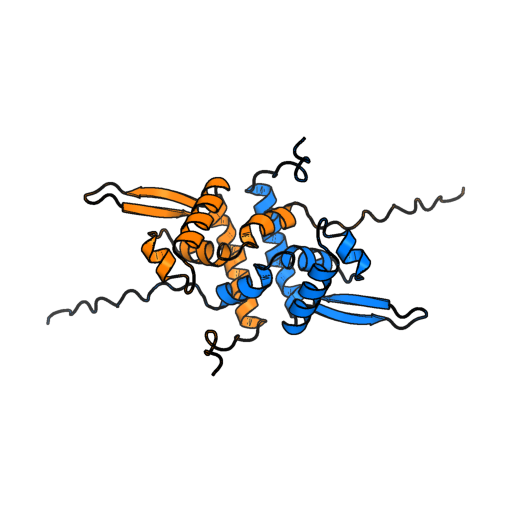 N N . GLU B 1 78 ? -7.953 25.719 12.766 1 90.81 78 GLU B N 1
ATOM 1508 C CA . GLU B 1 78 ? -7.516 26.312 14.023 1 90.81 78 GLU B CA 1
ATOM 1509 C C . GLU B 1 78 ? -7.82 27.812 14.062 1 90.81 78 GLU B C 1
ATOM 1511 O O . GLU B 1 78 ? -7.348 28.562 13.211 1 90.81 78 GLU B O 1
ATOM 1516 N N . GLU B 1 79 ? -8.625 28.094 15.086 1 86.12 79 GLU B N 1
ATOM 1517 C CA . GLU B 1 79 ? -9.008 2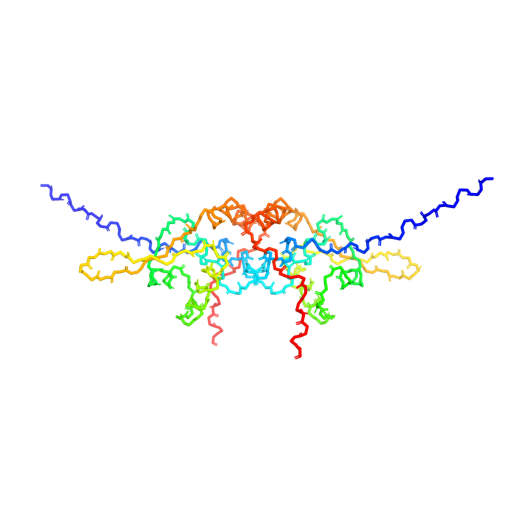9.484 15.242 1 86.12 79 GLU B CA 1
ATOM 1518 C C . GLU B 1 79 ? -7.824 30.328 15.703 1 86.12 79 GLU B C 1
ATOM 1520 O O . GLU B 1 79 ? -6.938 29.844 16.406 1 86.12 79 GLU B O 1
ATOM 1525 N N . GLY B 1 80 ? -7.664 31.562 15.258 1 80.5 80 GLY B N 1
ATOM 1526 C CA . GLY B 1 80 ? -6.637 32.531 15.617 1 80.5 80 GLY B CA 1
ATOM 1527 C C . GLY B 1 80 ? -6.172 33.375 14.445 1 80.5 80 GLY B C 1
ATOM 1528 O O . GLY B 1 80 ? -6.445 33.031 13.289 1 80.5 80 GLY B O 1
ATOM 1529 N N . PRO B 1 81 ? -5.895 34.594 14.75 1 83.31 81 PRO B N 1
ATOM 1530 C CA . PRO B 1 81 ? -5.324 35.344 13.633 1 83.31 81 PRO B CA 1
ATOM 1531 C C . PRO B 1 81 ? -3.877 34.938 13.336 1 83.31 81 PRO B C 1
ATOM 1533 O O . PRO B 1 81 ? -3.045 34.906 14.242 1 83.31 81 PRO B O 1
ATOM 1536 N N . PRO B 1 82 ? -3.65 34.312 12.047 1 87.44 82 PRO B N 1
ATOM 1537 C CA . PRO B 1 82 ? -4.555 33.938 10.961 1 87.44 82 PRO B CA 1
ATOM 1538 C C . PRO B 1 82 ? -5.172 32.562 11.164 1 87.44 82 PRO B C 1
ATOM 1540 O O . PRO B 1 82 ? -4.672 31.781 11.969 1 87.44 82 PRO B O 1
ATOM 1543 N N . LEU B 1 83 ? -6.316 32.344 10.484 1 91.06 83 LEU B N 1
ATOM 1544 C CA . LEU B 1 83 ? -6.91 31 10.453 1 91.06 83 LEU B CA 1
ATOM 1545 C C . LEU B 1 83 ? -5.953 30 9.82 1 91.06 83 LEU B C 1
ATOM 1547 O O . LEU B 1 83 ? -5.34 30.281 8.789 1 91.06 83 LEU B O 1
ATOM 1551 N N . ARG B 1 84 ? -5.664 29 10.57 1 92.62 84 ARG B N 1
ATOM 1552 C CA . ARG B 1 84 ? -4.793 27.953 10.031 1 92.62 84 ARG B CA 1
ATOM 1553 C C . ARG B 1 84 ? -5.543 26.641 9.891 1 92.62 84 ARG B C 1
ATOM 1555 O O . ARG B 1 84 ? -6.418 26.328 10.703 1 92.62 84 ARG B O 1
ATOM 1562 N N . VAL B 1 85 ? -5.211 25.984 8.82 1 96.12 85 VAL B N 1
ATOM 1563 C CA . VAL B 1 85 ? -5.809 24.672 8.578 1 96.12 85 VAL B CA 1
ATOM 1564 C C . VAL B 1 85 ? -4.785 23.578 8.852 1 96.12 85 VAL B C 1
ATOM 1566 O O . VAL B 1 85 ? -3.633 23.672 8.422 1 96.12 85 VAL B O 1
ATOM 1569 N N . LEU B 1 86 ? -5.215 22.609 9.633 1 97.12 86 LEU B N 1
ATOM 1570 C CA . LEU B 1 86 ? -4.332 21.469 9.844 1 97.12 86 LEU B CA 1
ATOM 1571 C C . LEU B 1 86 ? -5.051 20.156 9.539 1 97.12 86 LEU B C 1
ATOM 1573 O O . LEU B 1 86 ? -6.281 20.109 9.523 1 97.12 86 LEU B O 1
ATOM 1577 N N . TYR B 1 87 ? -4.336 19.156 9.273 1 98.38 87 TYR B N 1
ATOM 1578 C CA . TYR B 1 87 ? -4.809 17.812 9 1 98.38 87 TYR B CA 1
ATOM 1579 C C . TYR B 1 87 ? -4.363 16.844 10.086 1 98.38 87 TYR B C 1
ATOM 1581 O O . TYR B 1 87 ? -3.234 16.922 10.57 1 98.38 87 TYR B O 1
ATOM 1589 N N . ARG B 1 88 ? -5.188 16 10.484 1 98.19 88 ARG B N 1
ATOM 1590 C CA . ARG B 1 88 ? -4.859 14.945 11.438 1 98.19 88 ARG B CA 1
ATOM 1591 C C . ARG B 1 88 ? -5.578 13.648 11.086 1 98.19 88 ARG B C 1
ATOM 1593 O O . ARG B 1 88 ? -6.59 13.656 10.391 1 98.19 88 ARG B O 1
ATOM 1600 N N . LEU B 1 89 ? -5.082 12.578 11.57 1 98.19 89 LEU B N 1
ATOM 1601 C CA . LEU B 1 89 ? -5.73 11.289 11.359 1 98.19 89 LEU B CA 1
ATOM 1602 C C . LEU B 1 89 ? -6.93 11.125 12.289 1 98.19 89 LEU B C 1
ATOM 1604 O O . LEU B 1 89 ? -6.887 11.547 13.445 1 98.19 89 LEU B O 1
ATOM 1608 N N . THR B 1 90 ? -7.977 10.562 11.734 1 97.94 90 THR B N 1
ATOM 1609 C CA . THR B 1 90 ? -9.055 10.07 12.594 1 97.94 90 THR B CA 1
ATOM 1610 C C . THR B 1 90 ? -8.609 8.828 13.367 1 97.94 90 THR B C 1
ATOM 1612 O O . THR B 1 90 ? -7.469 8.383 13.227 1 97.94 90 THR B O 1
ATOM 1615 N N . GLU B 1 91 ? -9.539 8.328 14.156 1 95.88 91 GLU B N 1
ATOM 1616 C CA . GLU B 1 91 ? -9.258 7.062 14.836 1 95.88 91 GLU B CA 1
ATOM 1617 C C . GLU B 1 91 ? -9 5.945 13.836 1 95.88 91 GLU B C 1
ATOM 1619 O O . GLU B 1 91 ? -8.102 5.125 14.031 1 95.88 91 GLU B O 1
ATOM 1624 N N . SER B 1 92 ? -9.82 5.926 12.766 1 95.44 92 SER B N 1
ATOM 1625 C CA . SER B 1 92 ? -9.641 4.941 11.703 1 95.44 92 SER B CA 1
ATOM 1626 C C . SER B 1 92 ? -8.266 5.074 11.055 1 95.44 92 SER B C 1
ATOM 1628 O O . SER B 1 92 ? -7.605 4.07 10.781 1 95.44 92 SER B O 1
ATOM 1630 N N . GLY B 1 93 ? -7.859 6.273 10.789 1 96.75 93 GLY B N 1
ATOM 1631 C CA . GLY B 1 93 ? -6.539 6.516 10.234 1 96.75 93 GLY B CA 1
ATOM 1632 C C . GLY B 1 93 ? -5.414 6.117 11.172 1 96.75 93 GLY B C 1
ATOM 1633 O O . GLY B 1 93 ? -4.426 5.52 10.75 1 96.75 93 GLY B O 1
ATOM 1634 N N . ALA B 1 94 ? -5.555 6.48 12.43 1 96.81 94 ALA B N 1
ATOM 1635 C CA . ALA B 1 94 ? -4.531 6.188 13.43 1 96.81 94 ALA B CA 1
ATOM 1636 C C . ALA B 1 94 ? -4.348 4.684 13.602 1 96.81 94 ALA B C 1
ATOM 1638 O O . ALA B 1 94 ? -3.25 4.223 13.93 1 96.81 94 ALA B O 1
ATOM 1639 N N . ALA B 1 95 ? -5.387 3.959 13.359 1 96.19 95 ALA B N 1
ATOM 1640 C CA . ALA B 1 95 ? -5.355 2.506 13.5 1 96.19 95 ALA B CA 1
ATOM 1641 C C . ALA B 1 95 ? -4.426 1.87 12.477 1 96.19 95 ALA B C 1
ATOM 1643 O O . ALA B 1 95 ? -4.078 0.693 12.586 1 96.19 95 ALA B O 1
ATOM 1644 N N . LEU B 1 96 ? -3.959 2.623 11.469 1 95.75 96 LEU B N 1
ATOM 1645 C CA . LEU B 1 96 ? -3.029 2.129 10.461 1 95.75 96 LEU B CA 1
ATOM 1646 C C . LEU B 1 96 ? -1.597 2.146 10.984 1 95.75 96 LEU B C 1
ATOM 1648 O O . LEU B 1 96 ? -0.707 1.533 10.391 1 95.75 96 LEU B O 1
ATOM 1652 N N . LYS B 1 97 ? -1.344 2.828 12.047 1 95 97 LYS B N 1
ATOM 1653 C CA . LYS B 1 97 ? 0.008 3.102 12.523 1 95 97 LYS B CA 1
ATOM 1654 C C . LYS B 1 97 ? 0.804 1.812 12.695 1 95 97 LYS B C 1
ATOM 1656 O O . LYS B 1 97 ? 1.915 1.688 12.18 1 95 97 LYS B O 1
ATOM 1661 N N . PRO B 1 98 ? 0.282 0.812 13.336 1 94.75 98 PRO B N 1
ATOM 1662 C CA . PRO B 1 98 ? 1.085 -0.4 13.516 1 94.75 98 PRO B CA 1
ATOM 1663 C C . PRO B 1 98 ? 1.475 -1.051 12.195 1 94.75 98 PRO B C 1
ATOM 1665 O O . PRO B 1 98 ? 2.602 -1.529 12.047 1 94.75 98 PRO B O 1
ATOM 1668 N N . SER B 1 99 ? 0.564 -1.128 11.281 1 94.75 99 SER B N 1
ATOM 1669 C CA . SER B 1 99 ? 0.852 -1.732 9.984 1 94.75 99 SER B CA 1
ATOM 1670 C C . SER B 1 99 ? 1.9 -0.929 9.227 1 94.75 99 SER B C 1
ATOM 1672 O O . SER B 1 99 ? 2.797 -1.502 8.602 1 94.75 99 SER B O 1
ATOM 1674 N N . LEU B 1 100 ? 1.791 0.365 9.242 1 94.19 100 LEU B N 1
ATOM 1675 C CA . LEU B 1 100 ? 2.75 1.219 8.555 1 94.19 100 LEU B CA 1
ATOM 1676 C C . LEU B 1 100 ? 4.145 1.07 9.156 1 94.19 100 LEU B C 1
ATOM 1678 O O . LEU B 1 100 ? 5.137 1.023 8.422 1 94.19 100 LEU B O 1
ATOM 1682 N N . LEU B 1 101 ? 4.199 1.031 10.453 1 93.06 101 LEU B N 1
ATOM 1683 C CA . LEU B 1 101 ? 5.484 0.845 11.117 1 93.06 101 LEU B CA 1
ATOM 1684 C C . LEU B 1 101 ? 6.098 -0.5 10.75 1 93.06 101 LEU B C 1
ATOM 1686 O O . LEU B 1 101 ? 7.301 -0.588 10.484 1 93.06 101 LEU B O 1
ATOM 1690 N N . ALA B 1 102 ? 5.254 -1.518 10.734 1 94.94 102 ALA B N 1
ATOM 1691 C CA . ALA B 1 102 ? 5.727 -2.85 10.359 1 94.94 102 ALA B CA 1
ATOM 1692 C C . ALA B 1 102 ? 6.223 -2.871 8.922 1 94.94 102 ALA B C 1
ATOM 1694 O O . ALA B 1 102 ? 7.246 -3.492 8.617 1 94.94 102 ALA B O 1
ATOM 1695 N N . LEU B 1 103 ? 5.535 -2.207 8.07 1 94.56 103 LEU B N 1
ATOM 1696 C CA . LEU B 1 103 ? 5.93 -2.141 6.668 1 94.56 103 LEU B CA 1
ATOM 1697 C C . LEU B 1 103 ? 7.25 -1.395 6.508 1 94.56 103 LEU B C 1
ATOM 1699 O O . LEU B 1 103 ? 8.094 -1.784 5.699 1 94.56 103 LEU B O 1
ATOM 1703 N N . GLY B 1 104 ? 7.391 -0.321 7.203 1 92.75 104 GLY B N 1
ATOM 1704 C CA . GLY B 1 104 ? 8.656 0.39 7.188 1 92.75 104 GLY B CA 1
ATOM 1705 C C . GLY B 1 104 ? 9.836 -0.47 7.617 1 92.75 104 GLY B C 1
ATOM 1706 O O . GLY B 1 104 ? 10.891 -0.454 6.98 1 92.75 104 GLY B O 1
ATOM 1707 N N . LYS B 1 105 ? 9.656 -1.143 8.688 1 93.38 105 LYS B N 1
ATOM 1708 C CA . LYS B 1 105 ? 10.703 -2.039 9.18 1 93.38 105 LYS B CA 1
ATOM 1709 C C . LYS B 1 105 ? 11.016 -3.131 8.164 1 93.38 105 LYS B C 1
ATOM 1711 O O . LYS B 1 105 ? 12.18 -3.461 7.934 1 93.38 105 LYS B O 1
ATOM 1716 N N . TRP B 1 106 ? 9.969 -3.725 7.648 1 95.38 106 TRP B N 1
ATOM 1717 C CA . TRP B 1 106 ? 10.125 -4.723 6.594 1 95.38 106 TRP B CA 1
ATOM 1718 C C . TRP B 1 106 ? 10.969 -4.176 5.445 1 95.38 106 TRP B C 1
ATOM 1720 O O . TRP B 1 106 ? 11.883 -4.852 4.961 1 95.38 106 TRP B O 1
ATOM 1730 N N . ALA B 1 107 ? 10.68 -3.006 4.984 1 92.94 107 ALA B N 1
ATOM 1731 C CA . ALA B 1 107 ? 11.406 -2.41 3.867 1 92.94 107 ALA B CA 1
ATOM 1732 C C . ALA B 1 107 ? 12.883 -2.227 4.211 1 92.94 107 ALA B C 1
ATOM 1734 O O . ALA B 1 107 ? 13.758 -2.463 3.375 1 92.94 107 ALA B O 1
ATOM 1735 N N . GLU B 1 108 ? 13.164 -1.748 5.371 1 90.94 108 GLU B N 1
ATOM 1736 C CA . GLU B 1 108 ? 14.539 -1.558 5.82 1 90.94 108 GLU B CA 1
ATOM 1737 C C . GLU B 1 108 ? 15.32 -2.869 5.781 1 90.94 108 GLU B C 1
ATOM 1739 O O . GLU B 1 108 ? 16.5 -2.883 5.449 1 90.94 108 GLU B O 1
ATOM 1744 N N . GLU B 1 109 ? 14.664 -3.891 6.043 1 92.12 109 GLU B N 1
ATOM 1745 C CA . GLU B 1 109 ? 15.312 -5.191 6.168 1 92.12 109 GLU B CA 1
ATOM 1746 C C . GLU B 1 109 ? 15.398 -5.898 4.82 1 92.12 109 GLU B C 1
ATOM 1748 O O . GLU B 1 109 ? 16.344 -6.641 4.559 1 92.12 109 GLU B O 1
ATOM 1753 N N . HIS B 1 110 ? 14.375 -5.719 3.979 1 90.75 110 HIS B N 1
ATOM 1754 C CA . HIS B 1 110 ? 14.211 -6.641 2.863 1 90.75 110 HIS B CA 1
ATOM 1755 C C . HIS B 1 110 ? 14.352 -5.922 1.524 1 90.75 110 HIS B C 1
ATOM 1757 O O . HIS B 1 110 ? 14.492 -6.566 0.482 1 90.75 110 HIS B O 1
ATOM 1763 N N . LEU B 1 111 ? 14.18 -4.66 1.48 1 86.56 111 LEU B N 1
ATOM 1764 C CA . LEU B 1 111 ? 14.305 -3.93 0.222 1 86.56 111 LEU B CA 1
ATOM 1765 C C . LEU B 1 111 ? 15.664 -3.236 0.132 1 86.56 111 LEU B C 1
ATOM 1767 O O . LEU B 1 111 ? 16.172 -2.736 1.136 1 86.56 111 LEU B O 1
ATOM 1771 N N . PRO B 1 112 ? 16.266 -3.543 -1.063 1 75.69 112 PRO B N 1
ATOM 1772 C CA . PRO B 1 112 ? 17.562 -2.861 -1.22 1 75.69 112 PRO B CA 1
ATOM 1773 C C . PRO B 1 112 ? 17.453 -1.35 -1.027 1 75.69 112 PRO B C 1
ATOM 1775 O O . PRO B 1 112 ? 16.391 -0.77 -1.242 1 75.69 112 PRO B O 1
ATOM 1778 N N . GLU B 1 113 ? 18.344 -0.833 -0.3 1 65.12 113 GLU B N 1
ATOM 1779 C CA . GLU B 1 113 ? 18.359 0.616 -0.117 1 65.12 113 GLU B CA 1
ATOM 1780 C C . GLU B 1 113 ? 18.312 1.342 -1.458 1 65.12 113 GLU B C 1
ATOM 1782 O O . GLU B 1 113 ? 19.047 0.982 -2.385 1 65.12 113 GLU B O 1
ATOM 1787 N N . GLY B 1 114 ? 17.328 1.229 -2.168 1 53.5 114 GLY B N 1
ATOM 1788 C CA . GLY B 1 114 ? 17.328 2.049 -3.369 1 53.5 114 GLY B CA 1
ATOM 1789 C C . GLY B 1 114 ? 18.297 3.205 -3.303 1 53.5 114 GLY B C 1
ATOM 1790 O O . GLY B 1 114 ? 18.703 3.625 -2.217 1 53.5 114 GLY B O 1
ATOM 1791 N N . GLY B 1 115 ? 19.375 3.098 -4.176 1 43.28 115 GLY B N 1
ATOM 1792 C CA . GLY B 1 115 ? 20.172 4.312 -4.215 1 43.28 115 GLY B CA 1
ATOM 1793 C C . GLY B 1 115 ? 19.375 5.559 -3.877 1 43.28 115 GLY B C 1
ATOM 1794 O O . GLY B 1 115 ? 18.141 5.559 -3.959 1 43.28 115 GLY B O 1
ATOM 1795 N N . ALA B 1 116 ? 20.078 6.605 -3.131 1 38.03 116 ALA B N 1
ATOM 1796 C CA . ALA B 1 116 ? 19.5 7.938 -3 1 38.03 116 ALA B CA 1
ATOM 1797 C C . ALA B 1 116 ? 18.484 8.203 -4.102 1 38.03 116 ALA B C 1
ATOM 1799 O O . ALA B 1 116 ? 18.484 7.52 -5.133 1 38.03 116 ALA B O 1
ATOM 1800 N N . CYS B 1 117 ? 17.609 9.242 -4.082 1 39.62 117 CYS B N 1
ATOM 1801 C CA . CYS B 1 117 ? 16.844 9.914 -5.121 1 39.62 117 CYS B CA 1
ATOM 1802 C C . CYS B 1 117 ? 17.438 9.641 -6.5 1 39.62 117 CYS B C 1
ATOM 1804 O O . CYS B 1 117 ? 18.609 9.289 -6.617 1 39.62 117 CYS B O 1
ATOM 1806 N N . GLY B 1 118 ? 16.547 9.492 -7.641 1 34.03 118 GLY B N 1
ATOM 1807 C CA . GLY B 1 118 ? 16.922 9.633 -9.039 1 34.03 118 GLY B CA 1
ATOM 1808 C C . GLY B 1 118 ? 18.188 10.445 -9.234 1 34.03 118 GLY B C 1
ATOM 1809 O O . GLY B 1 118 ? 18.219 11.641 -8.961 1 34.03 118 GLY B O 1
ATOM 1810 N N . GLU B 1 119 ? 19.344 9.953 -9.062 1 31.78 119 GLU B N 1
ATOM 1811 C CA . GLU B 1 119 ? 20.406 10.641 -9.789 1 31.78 119 GLU B CA 1
ATOM 1812 C C . GLU B 1 119 ? 19.969 11.031 -11.195 1 31.78 119 GLU B C 1
ATOM 1814 O O . GLU B 1 119 ? 19.328 10.227 -11.891 1 31.78 119 GLU B O 1
ATOM 1819 N N . PRO B 1 120 ? 19.828 12.383 -11.547 1 33.41 120 PRO B N 1
ATOM 1820 C CA . PRO B 1 120 ? 19.609 12.719 -12.961 1 33.41 120 PRO B CA 1
ATOM 1821 C C . PRO B 1 120 ? 20.375 11.789 -13.906 1 33.41 120 PRO B C 1
ATOM 1823 O O . PRO B 1 120 ? 21.469 11.328 -13.586 1 33.41 120 PRO B O 1
ATOM 1826 N N . LEU B 1 121 ? 19.688 10.914 -14.562 1 29.11 121 LEU B N 1
ATOM 1827 C CA . LEU B 1 121 ? 20.516 10.438 -15.664 1 29.11 121 LEU B CA 1
ATOM 1828 C C . LEU B 1 121 ? 21.516 11.5 -16.094 1 29.11 121 LEU B C 1
ATOM 1830 O O . LEU B 1 121 ? 21.156 12.68 -16.219 1 29.11 121 LEU B O 1
ATOM 1834 N N . PRO B 1 122 ? 22.766 11.016 -16.219 1 28.03 122 PRO B N 1
ATOM 1835 C CA . PRO B 1 122 ? 23.562 12.109 -16.766 1 28.03 122 PRO B CA 1
ATOM 1836 C C . PRO B 1 122 ? 22.844 12.844 -17.906 1 28.03 122 PRO B C 1
ATOM 1838 O O . PRO B 1 122 ? 21.969 12.281 -18.547 1 28.03 122 PRO B O 1
#

Secondary structure (DSSP, 8-state):
-------------PPPHHHHHHHHHTTSTTHHHHHHHHHT--EEHHHHHHHSTT--HHHHHHHHHHHHHTTSEEEEEEPSSS-EEEEEE-HHHHTTHHHHHHHHHHHHHHS----SS-----/-------------PPPHHHHHHHHHTTSTTHHHHHHHHHT--EEHHHHHHHSTT--HHHHHHHHHHHHHTTSEEEEEEPSSS-EEEEEE-HHHHTTHHHHHHHHHHHHHHS----SS-----

Foldseek 3Di:
DPPPPPPVPPPPPDDDPVVVVVCVQCVDPPLLQLLQVQLVHKAALVRSPVSRPPDDSVNSVVSQVVCVVVQFKDWDWDDDVVITIIIHGDPVSNVCNVVSVVVVVCCVVPPDPPPDPPPPPD/DPPPPPPVPPPPPDDDPVVVVVCVQCVDPPLLQLLQVQLVHKAALVRSPVSRPPDDSVNSVVSQVVCVVVQFKDWDWDDDVVITIIIHGDPVSNVCNVVSVVVVVCCVVPPDPPPDPPPPPD